Protein AF-A0A537YWN7-F1 (afdb_monomer)

Solvent-accessible surface area (backbone atoms only — not comparable to full-atom values): 16638 Å² total; per-residue (Å²): 131,86,75,76,61,54,38,36,33,29,42,32,30,20,65,67,27,47,50,49,46,33,58,42,28,76,71,55,29,44,32,38,37,30,14,55,44,88,60,69,17,54,78,52,17,62,42,79,61,91,90,37,82,38,67,68,49,93,75,89,38,38,80,66,43,56,71,59,53,52,49,32,43,74,54,73,36,42,89,40,52,42,74,43,81,40,87,42,72,46,78,53,98,93,41,80,37,66,53,47,46,69,72,34,48,76,64,42,73,95,44,55,72,74,35,38,53,22,49,52,48,44,55,50,51,38,67,73,52,83,80,53,76,75,28,59,79,34,46,29,64,65,50,40,40,71,60,28,29,64,67,38,31,65,74,51,48,46,58,59,37,26,73,73,42,84,65,56,57,80,89,36,32,33,35,62,58,36,53,49,52,41,53,57,58,45,16,49,75,64,88,93,61,85,27,39,34,40,39,47,44,74,82,42,61,45,54,56,46,51,36,45,48,53,56,21,41,78,56,60,40,43,78,39,54,66,38,42,72,77,47,72,37,62,47,98,90,67,48,49,48,25,37,29,31,72,86,86,46,72,50,80,16,70,36,75,47,73,49,88,85,74,91,69,96,63,95,71,78,86,81,74,79,80,79,80,82,79,87,75,90,76,84,83,90,82,88,134

Sequence (288 aa):
MDRVAPRVGIVGGGVLGVSLALRLAQQGARVTVIERGPSLGGLAGTFDFGGHEVDRFYHVITPSDERMIAMAEEVGLGEELRFTPVGAGFFSDGEMHDFNGIGDLLRFSPLSPPARLRLGWFVAQCQLRSSYEKLETIPLETWLRRICGNQVWERIWKPLLDTRFDGDPSGLPATYLWARTRRMSGARQSKGRGGEEMGHIVGGHQRLIDAMVARAGELGVEARTDAPVTGLALAEDGSVTGVELEGDATSTCSSATRSAGSEWSAQSSRCAVGSCPTTRSTSPSARR

Foldseek 3Di:
DPDDAAFEEEEAQAPVSLVVLLVSLVVVHAYEYEAQAPDGHGQQAWDDDPNDTDGNDDDWDFPPPVVVLVLCVVLPQNVQWDKDFDWDWDDDPNDIFTDQDLVSLCVVVLDDNLLSVLVVQVLVCLVPDDDCPVQQPAFQLNVCCVRRNDSCCVGPVQVVQCVVPVHDSRPDTNSVVSVVSNRQVSQQDDPDDGGGITIAGNVGSVVSSVSSNVSSVVSNYHYHYSWDFDAFDADPVRFTQFTATPPRDTGGGRYYHYDDDDDDPDPDDDPDPDDDDDDDDDDDDDDD

Radius of gyration: 24.46 Å; Cα contacts (8 Å, |Δi|>4): 444; chains: 1; bounding box: 66×45×78 Å

Structure (mmCIF, N/CA/C/O backbone):
data_AF-A0A537YWN7-F1
#
_entry.id   AF-A0A537YWN7-F1
#
loop_
_atom_site.group_PDB
_atom_site.id
_atom_site.type_symbol
_atom_site.label_atom_id
_atom_site.label_alt_id
_atom_site.label_comp_id
_atom_site.label_asym_id
_atom_site.label_entity_id
_atom_site.label_seq_id
_atom_site.pdbx_PDB_ins_code
_atom_site.Cartn_x
_atom_site.Cartn_y
_atom_site.Cartn_z
_atom_site.occupancy
_atom_site.B_iso_or_equiv
_atom_site.auth_seq_id
_atom_site.auth_comp_id
_atom_site.auth_asym_id
_atom_site.auth_atom_id
_atom_site.pdbx_PDB_model_num
ATOM 1 N N . MET A 1 1 ? -3.964 -4.866 42.041 1.00 41.12 1 MET A N 1
ATOM 2 C CA . MET A 1 1 ? -4.507 -3.671 41.366 1.00 41.12 1 MET A CA 1
ATOM 3 C C . MET A 1 1 ? -4.757 -4.066 39.928 1.00 41.12 1 MET A C 1
ATOM 5 O O . MET A 1 1 ? -3.796 -4.174 39.175 1.00 41.12 1 MET A O 1
ATOM 9 N N . ASP A 1 2 ? -6.008 -4.361 39.585 1.00 49.84 2 ASP A N 1
ATOM 10 C CA . ASP A 1 2 ? -6.391 -4.646 38.203 1.00 49.84 2 ASP A CA 1
ATOM 11 C C . ASP A 1 2 ? -6.159 -3.384 37.377 1.00 49.84 2 ASP A C 1
ATOM 13 O O . ASP A 1 2 ? -6.803 -2.354 37.587 1.00 49.84 2 ASP A O 1
ATOM 17 N N . ARG A 1 3 ? -5.167 -3.420 36.482 1.00 58.97 3 ARG A N 1
ATOM 18 C CA . ARG A 1 3 ? -4.978 -2.339 35.516 1.00 58.97 3 ARG A CA 1
ATOM 19 C C . ARG A 1 3 ? -6.197 -2.337 34.602 1.00 58.97 3 ARG A C 1
ATOM 21 O O . ARG A 1 3 ? -6.437 -3.310 33.892 1.00 58.97 3 ARG A O 1
ATOM 28 N N . VAL A 1 4 ? -6.955 -1.244 34.624 1.00 72.56 4 VAL A N 1
ATOM 29 C CA . VAL A 1 4 ? -8.044 -1.012 33.673 1.00 72.56 4 VAL A CA 1
ATOM 30 C C . VAL A 1 4 ? -7.464 -1.111 32.262 1.00 72.56 4 VAL A C 1
ATOM 32 O O . VAL A 1 4 ? -6.496 -0.421 31.942 1.00 72.56 4 VAL A O 1
ATOM 35 N N . ALA A 1 5 ? -8.032 -1.998 31.443 1.00 78.44 5 ALA A N 1
ATOM 36 C CA . ALA A 1 5 ? -7.631 -2.172 30.052 1.00 78.44 5 ALA A CA 1
ATOM 37 C C . ALA A 1 5 ? -7.648 -0.817 29.310 1.00 78.44 5 ALA A C 1
ATOM 39 O O . ALA A 1 5 ? -8.656 -0.104 29.408 1.00 78.44 5 ALA A O 1
ATOM 40 N N . PRO A 1 6 ? -6.578 -0.449 28.577 1.00 86.94 6 PRO A N 1
ATOM 41 C CA . PRO A 1 6 ? -6.530 0.807 27.831 1.00 86.94 6 PRO A CA 1
ATOM 42 C C . PRO A 1 6 ? -7.699 0.910 26.845 1.00 86.94 6 PRO A C 1
ATOM 44 O O . PRO A 1 6 ? -8.011 -0.070 26.170 1.00 86.94 6 PRO A O 1
ATOM 47 N N . ARG A 1 7 ? -8.335 2.084 26.747 1.00 92.81 7 ARG A N 1
ATOM 48 C CA . ARG A 1 7 ? -9.397 2.366 25.765 1.00 92.81 7 ARG A CA 1
ATOM 49 C C . ARG A 1 7 ? -8.822 3.169 24.605 1.00 92.81 7 ARG A C 1
ATOM 51 O O . ARG A 1 7 ? -8.369 4.288 24.827 1.00 92.81 7 ARG A O 1
ATOM 58 N N . VAL A 1 8 ? -8.864 2.630 23.391 1.00 95.62 8 VAL A N 1
ATOM 59 C CA . VAL A 1 8 ? -8.241 3.236 22.205 1.00 95.62 8 VAL A CA 1
ATOM 60 C C . VAL A 1 8 ? -9.283 3.480 21.117 1.00 95.62 8 VAL A C 1
ATOM 62 O O . VAL A 1 8 ? -10.001 2.563 20.724 1.00 95.62 8 VAL A O 1
ATOM 65 N N . GLY A 1 9 ? -9.345 4.712 20.615 1.00 95.50 9 GLY A N 1
ATOM 66 C CA . GLY A 1 9 ? -10.098 5.069 19.416 1.00 95.50 9 GLY A CA 1
ATOM 67 C C . GLY A 1 9 ? -9.187 5.063 18.188 1.00 95.50 9 GLY A C 1
ATOM 68 O O . GLY A 1 9 ? -8.102 5.646 18.204 1.00 95.50 9 GLY A O 1
ATOM 69 N N . ILE A 1 10 ? -9.607 4.417 17.106 1.00 96.94 10 ILE A N 1
ATOM 70 C CA . ILE A 1 10 ? -8.887 4.419 15.829 1.00 96.94 10 ILE A CA 1
ATOM 71 C C . ILE A 1 10 ? -9.740 5.152 14.805 1.00 96.94 10 ILE A C 1
ATOM 73 O O . ILE A 1 10 ? -10.859 4.740 14.522 1.00 96.94 10 ILE A O 1
ATOM 77 N N . VAL A 1 11 ? -9.202 6.231 14.244 1.00 96.62 11 VAL A N 1
ATOM 78 C CA . VAL A 1 11 ? -9.854 7.025 13.201 1.00 96.62 11 VAL A CA 1
ATOM 79 C C . VAL A 1 11 ? -9.367 6.547 11.837 1.00 96.62 11 VAL A C 1
ATOM 81 O O . VAL A 1 11 ? -8.199 6.741 11.481 1.00 96.62 11 VAL A O 1
ATOM 84 N N . GLY A 1 12 ? -10.280 5.946 11.081 1.00 96.56 12 GLY A N 1
ATOM 85 C CA . GLY A 1 12 ? -10.056 5.348 9.772 1.00 96.56 12 GLY A CA 1
ATOM 86 C C . GLY A 1 12 ? -10.083 3.820 9.814 1.00 96.56 12 GLY A C 1
ATOM 87 O O . GLY A 1 12 ? -9.276 3.170 10.478 1.00 96.56 12 GLY A O 1
ATOM 88 N N . GLY A 1 13 ? -11.002 3.251 9.044 1.00 96.12 13 GLY A N 1
ATOM 89 C CA . GLY A 1 13 ? -11.262 1.827 8.888 1.00 96.12 13 GLY A CA 1
ATOM 90 C C . GLY A 1 13 ? -10.481 1.156 7.764 1.00 96.12 13 GLY A C 1
ATOM 91 O O . GLY A 1 13 ? -10.891 0.103 7.291 1.00 96.12 13 GLY A O 1
ATOM 92 N N . GLY A 1 14 ? -9.387 1.754 7.284 1.00 95.62 14 GLY A N 1
ATOM 93 C CA . GLY A 1 14 ? -8.524 1.137 6.270 1.00 95.62 14 GLY A CA 1
ATOM 94 C C . GLY A 1 14 ? -7.708 -0.045 6.809 1.00 95.62 14 GLY A C 1
ATOM 95 O O . GLY A 1 14 ? -7.675 -0.291 8.013 1.00 95.62 14 GLY A O 1
ATOM 96 N N . VAL A 1 15 ? -6.960 -0.729 5.933 1.00 94.44 15 VAL A N 1
ATOM 97 C CA . VAL A 1 15 ? -6.113 -1.894 6.292 1.00 94.44 15 VAL A CA 1
ATOM 98 C C . VAL A 1 15 ? -5.212 -1.622 7.501 1.00 94.44 15 VAL A C 1
ATOM 100 O O . VAL A 1 15 ? -5.093 -2.473 8.381 1.00 94.44 15 VAL A O 1
ATOM 103 N N . LEU A 1 16 ? -4.605 -0.431 7.588 1.00 95.19 16 LEU A N 1
ATOM 104 C CA . LEU A 1 16 ? -3.786 -0.035 8.742 1.00 95.19 16 LEU A CA 1
ATOM 105 C C . LEU A 1 16 ? -4.613 0.071 10.030 1.00 95.19 16 LEU A C 1
ATOM 107 O O . LEU A 1 16 ? -4.174 -0.421 11.066 1.00 95.19 16 LEU A O 1
ATOM 111 N N . GLY A 1 17 ? -5.786 0.706 9.969 1.00 96.75 17 GLY A N 1
ATOM 112 C CA . GLY A 1 17 ? -6.666 0.888 11.123 1.00 96.75 17 GLY A CA 1
ATOM 113 C C . GLY A 1 17 ? -7.183 -0.444 11.658 1.00 96.75 17 GLY A C 1
ATOM 114 O O . GLY A 1 17 ? -7.057 -0.713 12.850 1.00 96.75 17 GLY A O 1
ATOM 115 N N . VAL A 1 18 ? -7.653 -1.323 10.769 1.00 97.12 18 VAL A N 1
ATOM 116 C CA . VAL A 1 18 ? -8.110 -2.675 11.129 1.00 97.12 18 VAL A CA 1
ATOM 117 C C . VAL A 1 18 ? -6.954 -3.526 11.666 1.00 97.12 18 VAL A C 1
ATOM 119 O O . VAL A 1 18 ? -7.097 -4.170 12.703 1.00 97.12 18 VAL A O 1
ATOM 122 N N . SER A 1 19 ? -5.777 -3.481 11.027 1.00 96.81 19 SER A N 1
ATOM 123 C CA . SER A 1 19 ? -4.581 -4.185 11.522 1.00 96.81 19 SER A CA 1
ATOM 124 C C . SER A 1 19 ? -4.200 -3.719 12.926 1.00 96.81 19 SER A C 1
ATOM 126 O O . SER A 1 19 ? -3.921 -4.538 13.798 1.00 96.81 19 SER A O 1
ATOM 128 N N . LEU A 1 20 ? -4.185 -2.404 13.159 1.00 97.19 20 LEU A N 1
ATOM 129 C CA . LEU A 1 20 ? -3.862 -1.832 14.462 1.00 97.19 20 LEU A CA 1
ATOM 130 C C . LEU A 1 20 ? -4.895 -2.244 15.515 1.00 97.19 20 LEU A C 1
ATOM 132 O O . LEU A 1 20 ? -4.506 -2.609 16.623 1.00 97.19 20 LEU A O 1
ATOM 136 N N . ALA A 1 21 ? -6.182 -2.237 15.162 1.00 97.69 21 ALA A N 1
ATOM 137 C CA . ALA A 1 21 ? -7.253 -2.666 16.051 1.00 97.69 21 ALA A CA 1
ATOM 138 C C . ALA A 1 21 ? -7.066 -4.115 16.498 1.00 97.69 21 ALA A C 1
ATOM 140 O O . ALA A 1 21 ? -7.077 -4.392 17.696 1.00 97.69 21 ALA A O 1
ATOM 141 N N . LEU A 1 22 ? -6.796 -5.010 15.543 1.00 97.81 22 LEU A N 1
ATOM 142 C CA . LEU A 1 22 ? -6.509 -6.415 15.810 1.00 97.81 22 LEU A CA 1
ATOM 143 C C . LEU A 1 22 ? -5.297 -6.573 16.741 1.00 97.81 22 LEU A C 1
AT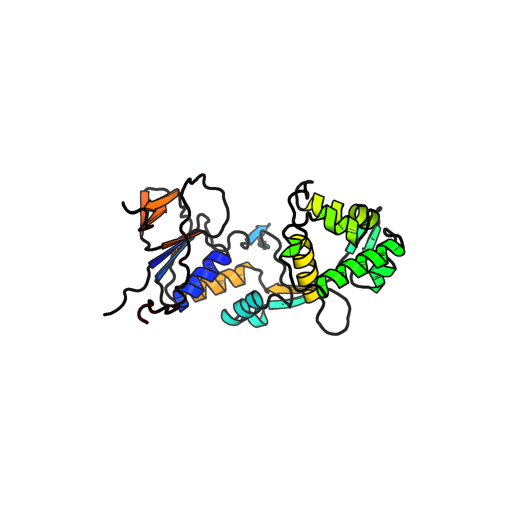OM 145 O O . LEU A 1 22 ? -5.395 -7.241 17.770 1.00 97.81 22 LEU A O 1
ATOM 149 N N . ARG A 1 23 ? -4.169 -5.915 16.437 1.00 97.31 23 ARG A N 1
ATOM 150 C CA . ARG A 1 23 ? -2.948 -6.014 17.260 1.00 97.31 23 ARG A CA 1
ATOM 151 C C . ARG A 1 23 ? -3.131 -5.458 18.674 1.00 97.31 23 ARG A C 1
ATOM 153 O O . ARG A 1 23 ? -2.605 -6.041 19.617 1.00 97.31 23 ARG A O 1
ATOM 160 N N . LEU A 1 24 ? -3.863 -4.357 18.842 1.00 97.00 24 LEU A N 1
ATOM 161 C CA . LEU A 1 24 ? -4.143 -3.774 20.159 1.00 97.00 24 LEU A CA 1
ATOM 162 C C . LEU A 1 24 ? -5.114 -4.636 20.974 1.00 97.00 24 LEU A C 1
ATOM 164 O O . LEU A 1 24 ? -4.899 -4.834 22.170 1.00 97.00 24 LEU A O 1
ATOM 168 N N . ALA A 1 25 ? -6.143 -5.192 20.335 1.00 96.88 25 ALA A N 1
ATOM 169 C CA . ALA A 1 25 ? -7.087 -6.092 20.990 1.00 96.88 25 ALA A CA 1
ATOM 170 C C . ALA A 1 25 ? -6.411 -7.392 21.451 1.00 96.88 25 ALA A C 1
ATOM 172 O O . ALA A 1 25 ? -6.637 -7.840 22.572 1.00 96.88 25 ALA A O 1
ATOM 173 N N . GLN A 1 26 ? -5.483 -7.941 20.656 1.00 95.81 26 GLN A N 1
ATOM 174 C CA . GLN A 1 26 ? -4.634 -9.075 21.058 1.00 95.81 26 GLN A CA 1
ATOM 175 C C . GLN A 1 26 ? -3.785 -8.781 22.306 1.00 95.81 26 GLN A C 1
ATOM 177 O O . GLN A 1 26 ? -3.440 -9.698 23.048 1.00 95.81 26 GLN A O 1
ATOM 182 N N . GLN A 1 27 ? -3.466 -7.510 22.563 1.00 95.88 27 GLN A N 1
ATOM 183 C CA . GLN A 1 27 ? -2.758 -7.057 23.765 1.00 95.88 27 GLN A CA 1
ATOM 184 C C . GLN A 1 27 ? -3.706 -6.699 24.927 1.00 95.88 27 GLN A C 1
ATOM 186 O O . GLN A 1 27 ? -3.255 -6.203 25.960 1.00 95.88 27 GLN A O 1
ATOM 191 N N . GLY A 1 28 ? -5.011 -6.946 24.782 1.00 95.12 28 GLY A N 1
ATOM 192 C CA . GLY A 1 28 ? -6.024 -6.721 25.814 1.00 95.12 28 GLY A CA 1
ATOM 193 C C . GLY A 1 28 ? -6.554 -5.287 25.897 1.00 95.12 28 GLY A C 1
ATOM 194 O O . GLY A 1 28 ? -7.194 -4.941 26.891 1.00 95.12 28 GLY A O 1
ATOM 195 N N . ALA A 1 29 ? -6.295 -4.436 24.899 1.00 95.75 29 ALA A N 1
ATOM 196 C CA . ALA A 1 29 ? -6.906 -3.110 24.830 1.00 95.75 29 ALA A CA 1
ATOM 197 C C . ALA A 1 29 ? -8.375 -3.196 24.384 1.00 95.75 29 ALA A C 1
ATOM 199 O O . ALA A 1 29 ? -8.739 -4.038 23.566 1.00 95.75 29 ALA A O 1
ATOM 200 N N . ARG A 1 30 ? -9.215 -2.277 24.872 1.00 96.25 30 ARG A N 1
ATOM 201 C CA . ARG A 1 30 ? -10.573 -2.071 24.348 1.00 96.25 30 ARG A CA 1
ATOM 202 C C . ARG A 1 30 ? -10.493 -1.086 23.195 1.00 96.25 30 ARG A C 1
ATOM 204 O O . ARG A 1 30 ? -10.072 0.053 23.407 1.00 96.25 30 ARG A O 1
ATOM 211 N N . VAL A 1 31 ? -10.880 -1.510 21.999 1.00 97.62 31 VAL A N 1
ATOM 212 C CA . VAL A 1 31 ? -10.670 -0.723 20.783 1.00 97.62 31 VAL A CA 1
ATOM 213 C C . VAL A 1 31 ? -11.993 -0.433 20.092 1.00 97.62 31 VAL A C 1
ATOM 215 O O . VAL A 1 31 ? -12.806 -1.335 19.907 1.00 97.62 31 VAL A O 1
ATOM 218 N N . THR A 1 32 ? -12.165 0.814 19.662 1.00 97.31 32 THR A N 1
ATOM 219 C CA . THR A 1 32 ? -13.235 1.215 18.745 1.00 97.31 32 THR A CA 1
ATOM 220 C C . THR A 1 32 ? -12.612 1.763 17.464 1.00 97.31 32 THR A C 1
ATOM 222 O O . THR A 1 32 ? -11.859 2.736 17.510 1.00 97.31 32 THR A O 1
ATOM 225 N N . VAL A 1 33 ? -12.925 1.156 16.321 1.00 97.75 33 VAL A N 1
ATOM 226 C CA . VAL A 1 33 ? -12.585 1.668 14.987 1.00 97.75 33 VAL A CA 1
ATOM 227 C C . VAL A 1 33 ? -13.729 2.542 14.495 1.00 97.75 33 VAL A C 1
ATOM 229 O O . VAL A 1 33 ? -14.887 2.142 14.562 1.00 97.75 33 VAL A O 1
ATOM 232 N N . ILE A 1 34 ? -13.407 3.736 14.016 1.00 97.06 34 ILE A N 1
ATOM 233 C CA . ILE A 1 34 ? -14.367 4.751 13.589 1.00 97.06 34 ILE A CA 1
ATOM 234 C C . ILE A 1 34 ? -14.058 5.093 12.138 1.00 97.06 34 ILE A C 1
ATOM 236 O O . ILE A 1 34 ? -12.958 5.551 11.821 1.00 97.06 34 ILE A O 1
ATOM 240 N N . GLU A 1 35 ? -15.019 4.848 11.261 1.00 96.69 35 GLU A N 1
ATOM 241 C CA . GLU A 1 35 ? -14.911 5.037 9.822 1.00 96.69 35 GLU A CA 1
ATOM 242 C C . GLU A 1 35 ? -16.044 5.936 9.333 1.00 96.69 35 GLU A C 1
ATOM 244 O O . GLU A 1 35 ? -17.200 5.779 9.722 1.00 96.69 35 GLU A O 1
ATOM 249 N N . ARG A 1 36 ? -15.700 6.892 8.465 1.00 95.75 36 ARG A N 1
ATOM 250 C CA . ARG A 1 36 ? -16.679 7.816 7.882 1.00 95.75 36 ARG A CA 1
ATOM 251 C C . ARG A 1 36 ? -17.557 7.138 6.833 1.00 95.75 36 AR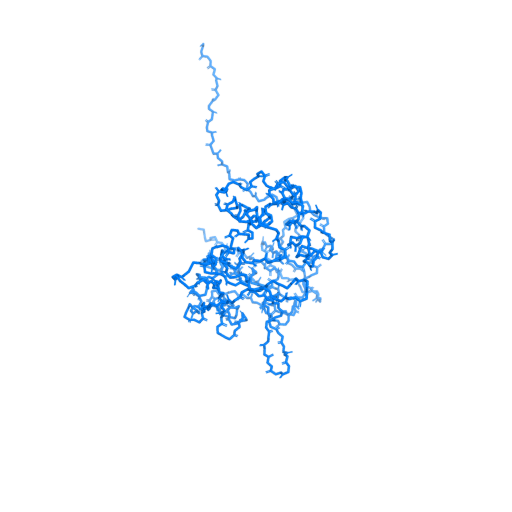G A C 1
ATOM 253 O O . ARG A 1 36 ? -18.679 7.567 6.619 1.00 95.75 36 ARG A O 1
ATOM 260 N N . GLY A 1 37 ? -17.008 6.158 6.120 1.00 92.94 37 GLY A N 1
ATOM 261 C CA . GLY A 1 37 ? -17.706 5.421 5.083 1.00 92.94 37 GLY A CA 1
ATOM 262 C C . GLY A 1 37 ? -18.633 4.346 5.652 1.00 92.94 37 GLY A C 1
ATOM 263 O O . GLY A 1 37 ? -18.539 4.007 6.834 1.00 92.94 37 GLY A O 1
ATOM 264 N N . PRO A 1 38 ? -19.478 3.763 4.789 1.00 93.38 38 PRO A N 1
ATOM 265 C CA . PRO A 1 38 ? -20.435 2.728 5.178 1.00 93.38 38 PRO A CA 1
ATOM 266 C C . PRO A 1 38 ? -19.781 1.360 5.428 1.00 93.38 38 PRO A C 1
ATOM 268 O O . PRO A 1 38 ? -20.430 0.432 5.899 1.00 93.38 38 PRO A O 1
ATOM 271 N N . SER A 1 39 ? -18.499 1.199 5.087 1.00 93.62 39 SER A N 1
ATOM 272 C CA . SER A 1 39 ? -17.766 -0.057 5.225 1.00 93.62 39 SER A CA 1
ATOM 273 C C . SER A 1 39 ? -16.302 0.169 5.596 1.00 93.62 39 SER A C 1
ATOM 275 O O . SER A 1 39 ? -15.714 1.222 5.329 1.00 93.62 39 SER A O 1
ATOM 277 N N . LEU A 1 40 ? -15.702 -0.848 6.218 1.00 95.56 40 LEU A N 1
ATOM 278 C CA . LEU A 1 40 ? -14.267 -0.900 6.489 1.00 95.56 40 LEU A CA 1
ATOM 279 C C . LEU A 1 40 ? -13.506 -1.377 5.241 1.00 95.56 40 LEU A C 1
ATOM 281 O O . LEU A 1 40 ? -14.020 -2.136 4.426 1.00 95.56 40 LEU A O 1
ATOM 285 N N . GLY A 1 41 ? -12.260 -0.930 5.106 1.00 92.06 41 GLY A N 1
ATOM 286 C CA . GLY A 1 41 ? -11.362 -1.234 3.988 1.00 92.06 41 GLY A CA 1
ATOM 287 C C . GLY A 1 41 ? -10.655 0.002 3.441 1.00 92.06 41 GLY A C 1
ATOM 288 O O . GLY A 1 41 ? -9.487 -0.059 3.046 1.00 92.06 41 GLY A O 1
ATOM 289 N N . GLY A 1 42 ? -11.300 1.169 3.526 1.00 91.88 42 GLY A N 1
ATOM 290 C CA . GLY A 1 42 ? -10.727 2.446 3.103 1.00 91.88 42 GLY A CA 1
ATOM 291 C C . GLY A 1 42 ? -10.288 2.414 1.635 1.00 91.88 42 GLY A C 1
ATOM 292 O O . GLY A 1 42 ? -11.055 2.037 0.754 1.00 91.88 42 GLY A O 1
ATOM 293 N N . LEU A 1 43 ? -9.032 2.782 1.362 1.00 92.38 43 LEU A N 1
ATOM 294 C CA . LEU A 1 43 ? -8.462 2.717 0.008 1.00 92.38 43 LEU A CA 1
ATOM 295 C C . LEU A 1 43 ? -8.271 1.285 -0.515 1.00 92.38 43 LEU A C 1
ATOM 297 O O . LEU A 1 43 ? -7.964 1.126 -1.685 1.00 92.38 43 LEU A O 1
ATOM 301 N N . ALA A 1 44 ? -8.420 0.261 0.322 1.00 92.56 44 ALA A N 1
ATOM 302 C CA . ALA A 1 44 ? -8.389 -1.131 -0.119 1.00 92.56 44 ALA A CA 1
ATOM 303 C C . ALA A 1 44 ? -9.773 -1.781 -0.182 1.00 92.56 44 ALA A C 1
ATOM 305 O O . ALA A 1 44 ? -9.875 -2.997 -0.306 1.00 92.56 44 ALA A O 1
ATOM 306 N N . GLY A 1 45 ? -10.829 -0.971 -0.066 1.00 91.50 45 GLY A N 1
ATOM 307 C CA . GLY A 1 45 ? -12.189 -1.449 -0.244 1.00 91.50 45 GLY A CA 1
ATOM 308 C C . GLY A 1 45 ? -12.550 -1.674 -1.710 1.00 91.50 45 GLY A C 1
ATOM 309 O O . GLY A 1 45 ? -11.805 -1.316 -2.628 1.00 91.50 45 GLY A O 1
ATOM 310 N N . THR A 1 46 ? -13.742 -2.212 -1.922 1.00 93.00 46 THR A N 1
ATOM 311 C CA . THR A 1 46 ? -14.316 -2.470 -3.245 1.00 93.00 46 THR A CA 1
ATOM 312 C C . THR A 1 46 ? -15.333 -1.399 -3.653 1.00 93.00 46 THR A C 1
ATOM 314 O O . THR A 1 46 ? -15.672 -0.477 -2.895 1.00 93.00 46 THR A O 1
ATOM 317 N N . PHE A 1 47 ? -15.783 -1.477 -4.901 1.00 91.81 47 PHE A N 1
ATOM 318 C CA . PHE A 1 47 ? -16.980 -0.810 -5.401 1.00 91.81 47 PHE A CA 1
ATOM 319 C C . PHE A 1 47 ? -17.712 -1.731 -6.386 1.00 91.81 47 PHE A C 1
ATOM 321 O O . PHE A 1 47 ? -17.095 -2.616 -6.981 1.00 91.81 47 PHE A O 1
ATOM 328 N N . ASP A 1 48 ? -19.019 -1.519 -6.555 1.00 92.06 48 ASP A N 1
ATOM 329 C CA . ASP A 1 48 ? -19.805 -2.241 -7.556 1.00 92.06 48 ASP A CA 1
ATOM 330 C C . ASP A 1 48 ? -19.545 -1.677 -8.957 1.00 92.06 48 ASP A C 1
ATOM 332 O O . ASP A 1 48 ? -19.713 -0.480 -9.210 1.00 92.06 48 ASP A O 1
ATOM 336 N N . PHE A 1 49 ? -19.157 -2.556 -9.873 1.00 93.62 49 PHE A N 1
ATOM 337 C CA . PHE A 1 49 ? -19.030 -2.274 -11.292 1.00 93.62 49 PHE A CA 1
ATOM 338 C C . PHE A 1 49 ? -19.930 -3.224 -12.084 1.00 93.62 49 PHE A C 1
ATOM 340 O O . PHE A 1 49 ? -19.499 -4.264 -12.581 1.00 93.62 49 PHE A O 1
ATOM 347 N N . GLY A 1 50 ? -21.211 -2.864 -12.186 1.00 93.88 50 GLY A N 1
ATOM 348 C CA . GLY A 1 50 ? -22.182 -3.619 -12.976 1.00 93.88 50 GLY A CA 1
ATOM 349 C C . GLY A 1 50 ? -22.544 -4.968 -12.354 1.00 93.88 50 GLY A C 1
ATOM 350 O O . GLY A 1 50 ? -22.650 -5.954 -13.080 1.00 93.88 50 GLY A O 1
ATOM 351 N N . GLY A 1 51 ? -22.717 -5.020 -11.029 1.00 93.19 51 GLY A N 1
ATOM 352 C CA . GLY A 1 51 ? -23.006 -6.256 -10.292 1.00 93.19 51 GLY A CA 1
ATOM 353 C C . GLY A 1 51 ? -21.766 -7.081 -9.932 1.00 93.19 51 GLY A C 1
ATOM 354 O O . GLY A 1 51 ? -21.899 -8.207 -9.451 1.00 93.19 51 GLY A O 1
ATOM 355 N N . HIS A 1 52 ? -20.570 -6.549 -10.186 1.00 90.94 52 HIS A N 1
ATOM 356 C CA . HIS A 1 52 ? -19.300 -7.165 -9.822 1.00 90.94 52 HIS A CA 1
ATOM 357 C C . HIS A 1 52 ? -18.570 -6.302 -8.801 1.00 90.94 52 HIS A C 1
ATOM 359 O O . HIS A 1 52 ? -18.348 -5.116 -9.036 1.00 90.94 52 HIS A O 1
ATOM 365 N N . GLU A 1 53 ? -18.128 -6.907 -7.704 1.00 90.81 53 GLU A N 1
ATOM 366 C CA . GLU A 1 53 ? -17.236 -6.233 -6.768 1.00 90.81 53 GLU A CA 1
ATOM 367 C C . GLU A 1 53 ? -15.824 -6.151 -7.348 1.00 90.81 53 GLU A C 1
ATOM 369 O O . GLU A 1 53 ? -15.207 -7.165 -7.684 1.00 90.81 53 GLU A O 1
ATOM 374 N N . VAL A 1 54 ? -15.313 -4.928 -7.467 1.00 92.44 54 VAL A N 1
ATOM 375 C CA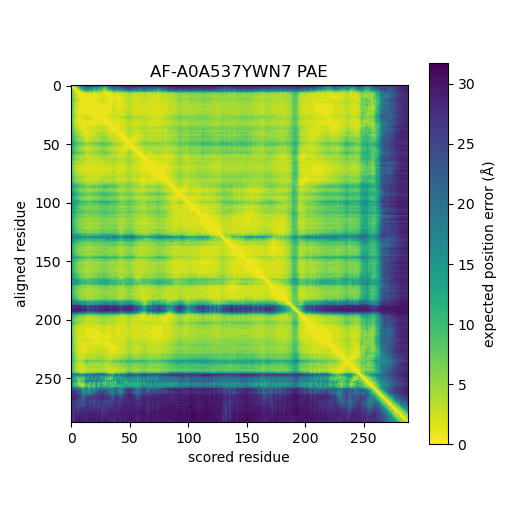 . VAL A 1 54 ? -13.976 -4.643 -7.989 1.00 92.44 54 VAL A CA 1
ATOM 376 C C . VAL A 1 54 ? -13.192 -3.853 -6.951 1.00 92.44 54 VAL A C 1
ATOM 378 O O . VAL A 1 54 ? -13.723 -2.930 -6.330 1.00 92.44 54 VAL A O 1
ATOM 381 N N . ASP A 1 55 ? -11.919 -4.204 -6.761 1.00 92.06 55 ASP A N 1
ATOM 382 C CA . ASP A 1 55 ? -11.010 -3.448 -5.899 1.00 92.06 55 ASP A CA 1
ATOM 383 C C . ASP A 1 55 ? -10.935 -1.986 -6.376 1.00 92.06 55 ASP A C 1
ATOM 385 O O . ASP A 1 55 ? -10.713 -1.704 -7.557 1.00 92.06 55 ASP A O 1
ATOM 389 N N . ARG A 1 56 ? -11.103 -1.032 -5.455 1.00 90.31 56 ARG A N 1
ATOM 390 C CA . ARG A 1 56 ? -11.124 0.401 -5.789 1.00 90.31 56 ARG A CA 1
ATOM 391 C C . ARG A 1 56 ? -9.803 0.888 -6.374 1.00 90.31 56 ARG A C 1
ATOM 393 O O . ARG A 1 56 ? -9.793 1.756 -7.245 1.00 90.31 56 ARG A O 1
ATOM 400 N N . PHE A 1 57 ? -8.695 0.353 -5.876 1.00 90.44 57 PHE A N 1
ATOM 401 C CA . PHE A 1 57 ? -7.353 0.659 -6.345 1.00 90.44 57 PHE A CA 1
ATOM 402 C C . PHE A 1 57 ? -6.556 -0.631 -6.513 1.00 90.44 57 PHE A C 1
ATOM 404 O O . PHE A 1 57 ? -6.880 -1.668 -5.944 1.00 90.44 57 PHE A O 1
ATOM 411 N N . TYR A 1 58 ? -5.490 -0.575 -7.309 1.00 88.06 58 TYR A N 1
ATOM 412 C CA . TYR A 1 58 ? -4.621 -1.732 -7.468 1.00 88.06 58 TYR A CA 1
ATOM 413 C C . TYR A 1 58 ? -3.808 -1.963 -6.183 1.00 88.06 58 TYR A C 1
ATOM 415 O O . TYR A 1 58 ? -3.223 -1.037 -5.612 1.00 88.06 58 TYR A O 1
ATOM 423 N N . HIS A 1 59 ? -3.697 -3.221 -5.771 1.00 89.44 59 HIS A N 1
ATOM 424 C CA . HIS A 1 59 ? -2.878 -3.639 -4.638 1.00 89.44 59 HIS A CA 1
ATOM 425 C C . HIS A 1 59 ? -1.907 -4.716 -5.106 1.00 89.44 59 HIS A C 1
ATOM 427 O O . HIS A 1 59 ? -2.299 -5.721 -5.689 1.00 89.44 59 HIS A O 1
ATOM 433 N N . VAL A 1 60 ? -0.613 -4.470 -4.903 1.00 90.00 60 VAL A N 1
ATOM 434 C CA . VAL A 1 60 ? 0.444 -5.382 -5.348 1.00 90.00 60 VAL A CA 1
ATOM 435 C C . VAL A 1 60 ? 0.926 -6.177 -4.156 1.00 90.00 60 VAL A C 1
ATOM 437 O O . VAL A 1 60 ? 1.529 -5.592 -3.255 1.00 90.00 60 VAL A O 1
ATOM 440 N N . ILE A 1 61 ? 0.746 -7.490 -4.205 1.00 91.88 61 ILE A N 1
ATOM 441 C CA . ILE A 1 61 ? 1.327 -8.427 -3.249 1.00 91.88 61 ILE A CA 1
ATOM 442 C C . ILE A 1 61 ? 2.490 -9.127 -3.943 1.00 91.88 61 ILE A C 1
ATOM 444 O O . ILE A 1 61 ? 2.324 -9.674 -5.030 1.00 91.88 61 ILE A O 1
ATOM 448 N N . THR A 1 62 ? 3.669 -9.107 -3.339 1.00 91.38 62 THR A N 1
ATOM 449 C CA . THR A 1 62 ? 4.834 -9.856 -3.821 1.00 91.38 62 THR A CA 1
ATOM 450 C C . THR A 1 62 ? 5.173 -10.982 -2.845 1.00 91.38 62 THR A C 1
ATOM 452 O O . THR A 1 62 ? 4.869 -10.867 -1.658 1.00 91.38 62 THR A O 1
ATOM 455 N N . PRO A 1 63 ? 5.858 -12.050 -3.291 1.00 88.75 63 PRO A N 1
ATOM 456 C CA . PRO A 1 63 ? 6.341 -13.112 -2.400 1.00 88.75 63 PRO A CA 1
ATOM 457 C C . PRO A 1 63 ? 7.194 -12.617 -1.220 1.00 88.75 63 PRO A C 1
ATOM 459 O O . PRO A 1 63 ? 7.321 -13.295 -0.209 1.00 88.75 63 PRO A O 1
ATOM 462 N N . SER A 1 64 ? 7.779 -11.421 -1.334 1.00 87.06 64 SER A N 1
ATOM 463 C CA . SER A 1 64 ? 8.558 -10.775 -0.274 1.00 87.06 64 SER A CA 1
ATOM 464 C C . SER A 1 64 ? 7.720 -10.015 0.764 1.00 87.06 64 SER A C 1
ATOM 466 O O . SER A 1 64 ? 8.288 -9.461 1.704 1.00 87.06 64 SER A O 1
ATOM 468 N N . ASP A 1 65 ? 6.400 -9.903 0.597 1.00 90.50 65 ASP A N 1
ATOM 469 C CA . ASP A 1 65 ? 5.525 -9.184 1.531 1.00 90.50 65 ASP A CA 1
ATOM 470 C C . ASP A 1 65 ? 5.120 -10.073 2.718 1.00 90.50 65 ASP A C 1
ATOM 472 O O . ASP A 1 65 ? 3.941 -10.311 2.985 1.00 90.50 65 ASP A O 1
ATOM 476 N N . GLU A 1 66 ? 6.117 -10.537 3.472 1.00 91.56 66 GLU A N 1
ATOM 477 C CA . GLU A 1 66 ? 5.970 -11.509 4.566 1.00 91.56 66 GLU A CA 1
ATOM 478 C C . GLU A 1 66 ? 4.887 -11.123 5.584 1.00 91.56 66 GLU A C 1
ATOM 480 O O . GLU A 1 66 ? 4.155 -11.973 6.075 1.00 91.56 66 GLU A O 1
ATOM 485 N N . ARG A 1 67 ? 4.737 -9.826 5.885 1.00 93.25 67 ARG A N 1
ATOM 486 C CA . ARG A 1 67 ? 3.730 -9.339 6.844 1.00 93.25 67 ARG A CA 1
ATOM 487 C C . ARG A 1 67 ? 2.300 -9.496 6.341 1.00 93.25 67 ARG A C 1
ATOM 489 O O . ARG A 1 67 ? 1.399 -9.709 7.145 1.00 93.25 67 ARG A O 1
ATOM 496 N N . MET A 1 68 ? 2.093 -9.330 5.039 1.00 91.62 68 MET A N 1
ATOM 497 C CA . MET A 1 68 ? 0.781 -9.484 4.421 1.00 91.62 68 MET A CA 1
ATOM 498 C C . MET A 1 68 ? 0.437 -10.971 4.298 1.00 91.62 68 MET A C 1
ATOM 500 O O . MET A 1 68 ? -0.667 -11.360 4.666 1.00 91.62 68 MET A O 1
ATOM 504 N N . ILE A 1 69 ? 1.410 -11.795 3.896 1.00 95.19 69 ILE A N 1
ATOM 505 C CA . ILE A 1 69 ? 1.273 -13.257 3.841 1.00 95.19 69 ILE A CA 1
ATOM 506 C C . ILE A 1 69 ? 0.933 -13.812 5.232 1.00 95.19 69 ILE A C 1
ATOM 508 O O . ILE A 1 69 ? -0.077 -14.491 5.388 1.00 95.19 69 ILE A O 1
ATOM 512 N N . ALA A 1 70 ? 1.694 -13.430 6.262 1.00 96.50 70 ALA A N 1
ATOM 513 C CA . ALA A 1 70 ? 1.439 -13.848 7.640 1.00 96.50 70 ALA A CA 1
ATOM 514 C C . ALA A 1 70 ? 0.073 -13.372 8.164 1.00 96.50 70 ALA A C 1
ATOM 516 O O . ALA A 1 70 ? -0.578 -14.086 8.920 1.00 96.50 70 ALA A O 1
ATOM 517 N N . MET A 1 71 ? -0.386 -12.180 7.761 1.00 96.56 71 MET A N 1
ATOM 518 C CA . MET A 1 71 ? -1.733 -11.713 8.104 1.00 96.56 71 MET A CA 1
ATOM 519 C C . MET A 1 71 ? -2.810 -12.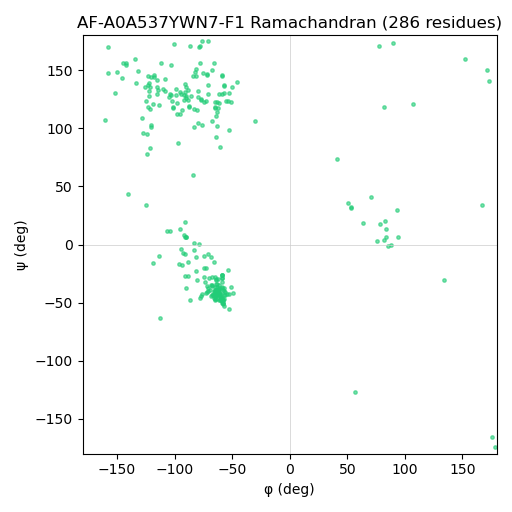585 7.450 1.00 96.56 71 MET A C 1
ATOM 521 O O . MET A 1 71 ? -3.774 -12.944 8.116 1.00 96.56 71 MET A O 1
ATOM 525 N N . ALA A 1 72 ? -2.649 -12.944 6.172 1.00 96.94 72 ALA A N 1
ATOM 526 C CA . ALA A 1 72 ? -3.582 -13.832 5.484 1.00 96.94 72 ALA A CA 1
ATOM 527 C C . ALA A 1 72 ? -3.638 -15.212 6.157 1.00 96.94 72 ALA A C 1
ATOM 529 O O . ALA A 1 72 ? -4.726 -15.732 6.381 1.00 96.94 72 ALA A O 1
ATOM 530 N N . GLU A 1 73 ? -2.492 -15.778 6.541 1.00 97.25 73 GLU A N 1
ATOM 531 C CA . GLU A 1 73 ? -2.426 -17.023 7.318 1.00 97.25 73 GLU A CA 1
ATOM 532 C C . GLU A 1 73 ? -3.144 -16.898 8.669 1.00 97.25 73 GLU A C 1
ATOM 534 O O . GLU A 1 73 ? -3.965 -17.747 9.014 1.00 97.25 73 GLU A O 1
ATOM 539 N N . GLU A 1 74 ? -2.888 -15.815 9.408 1.00 97.19 74 GLU A N 1
ATOM 540 C CA . GLU A 1 74 ? -3.469 -15.561 10.731 1.00 97.19 74 GLU A CA 1
ATOM 541 C C . GLU A 1 74 ? -5.001 -15.510 10.716 1.00 97.19 74 GLU A C 1
ATOM 543 O O . GLU A 1 74 ? -5.638 -15.981 11.660 1.00 97.19 74 GLU A O 1
ATOM 548 N N . VAL A 1 75 ? -5.597 -14.963 9.653 1.00 97.31 75 VAL A N 1
ATOM 549 C CA . VAL A 1 75 ? -7.059 -14.867 9.503 1.00 97.31 75 VAL A CA 1
ATOM 550 C C . VAL A 1 75 ? -7.661 -16.017 8.688 1.00 97.31 75 VAL A C 1
ATOM 552 O O . VAL A 1 75 ? -8.820 -15.949 8.286 1.00 97.31 75 VAL A O 1
ATOM 555 N N . GLY A 1 76 ? -6.895 -17.088 8.448 1.00 97.00 76 GLY A N 1
ATOM 556 C CA . GLY A 1 76 ? -7.385 -18.313 7.808 1.00 97.00 76 GLY A CA 1
ATOM 557 C C . GLY A 1 76 ? -7.524 -18.243 6.283 1.00 97.00 76 GLY A C 1
ATOM 558 O O . GLY A 1 76 ? -8.197 -19.080 5.691 1.00 97.00 76 GLY A O 1
ATOM 559 N N . LEU A 1 77 ? -6.888 -17.268 5.633 1.00 97.25 77 LEU A N 1
ATOM 560 C CA . LEU A 1 77 ? -6.887 -17.072 4.178 1.00 97.25 77 LEU A CA 1
ATOM 561 C C . LEU A 1 77 ? -5.555 -17.445 3.510 1.00 97.25 77 LEU A C 1
ATOM 563 O O . LEU A 1 77 ? -5.360 -17.140 2.335 1.00 97.25 77 LEU A O 1
ATOM 567 N N . GLY A 1 78 ? -4.641 -18.113 4.219 1.00 95.44 78 GLY A N 1
ATOM 568 C CA . GLY A 1 78 ? -3.330 -18.496 3.678 1.00 95.44 78 GLY A CA 1
ATOM 569 C C . GLY A 1 78 ? -3.414 -19.294 2.368 1.00 95.44 78 GLY A C 1
ATOM 570 O O . GLY A 1 78 ? -2.703 -18.984 1.419 1.00 95.44 78 GLY A O 1
ATOM 571 N N . GLU A 1 79 ? -4.336 -20.259 2.268 1.00 95.38 79 GLU A N 1
ATOM 572 C CA . GLU A 1 79 ? -4.541 -21.059 1.043 1.00 95.38 79 GLU A CA 1
ATOM 573 C C . GLU A 1 79 ? -5.222 -20.278 -0.098 1.00 95.38 79 GLU A C 1
ATOM 575 O O . GLU A 1 79 ? -5.128 -20.650 -1.271 1.00 95.38 79 GLU A O 1
ATOM 580 N N . GLU A 1 80 ? -5.904 -19.182 0.235 1.00 96.31 80 GLU A N 1
ATOM 581 C CA . GLU A 1 80 ? -6.593 -18.314 -0.725 1.00 96.31 80 GLU A CA 1
ATOM 582 C C . GLU A 1 80 ? -5.675 -17.222 -1.280 1.00 96.31 80 GLU A C 1
ATOM 584 O O . GLU A 1 80 ? -5.994 -16.611 -2.303 1.00 96.31 80 GLU A O 1
ATOM 589 N N . LEU A 1 81 ? -4.526 -16.986 -0.640 1.00 96.00 81 LEU A N 1
ATOM 590 C CA . LEU A 1 81 ? -3.471 -16.136 -1.168 1.00 96.00 81 LEU A CA 1
ATOM 591 C C . LEU A 1 81 ? -2.649 -16.919 -2.198 1.00 96.00 81 LEU A C 1
ATOM 593 O O . LEU A 1 81 ? -1.816 -17.761 -1.865 1.00 96.00 81 LEU A O 1
ATOM 597 N N . ARG A 1 82 ? -2.872 -16.621 -3.477 1.00 93.88 82 ARG A N 1
ATOM 598 C CA . ARG A 1 82 ? -2.244 -17.323 -4.598 1.00 93.88 82 ARG A CA 1
ATOM 599 C C . ARG A 1 82 ? -1.234 -16.439 -5.297 1.00 93.88 82 ARG A C 1
ATOM 601 O O . ARG A 1 82 ? -1.537 -15.304 -5.654 1.00 93.88 82 ARG A O 1
ATOM 608 N N . PHE A 1 83 ? -0.063 -16.998 -5.572 1.00 92.69 83 PHE A N 1
ATOM 609 C CA . PHE A 1 83 ? 0.952 -16.371 -6.410 1.00 92.69 83 PHE A CA 1
ATOM 610 C C . PHE A 1 83 ? 0.883 -16.937 -7.820 1.00 92.69 83 PHE A C 1
ATOM 612 O O . PHE A 1 83 ? 0.749 -18.144 -8.022 1.00 92.69 83 PHE A O 1
ATOM 619 N N . THR A 1 84 ? 0.917 -16.057 -8.813 1.00 89.50 84 THR A N 1
ATOM 620 C CA . THR A 1 84 ? 0.877 -16.445 -10.223 1.00 89.50 84 THR A CA 1
ATOM 621 C C . THR A 1 84 ? 1.954 -15.681 -10.989 1.00 89.50 84 THR A C 1
ATOM 623 O O . THR A 1 84 ? 2.141 -14.487 -10.731 1.00 89.50 84 THR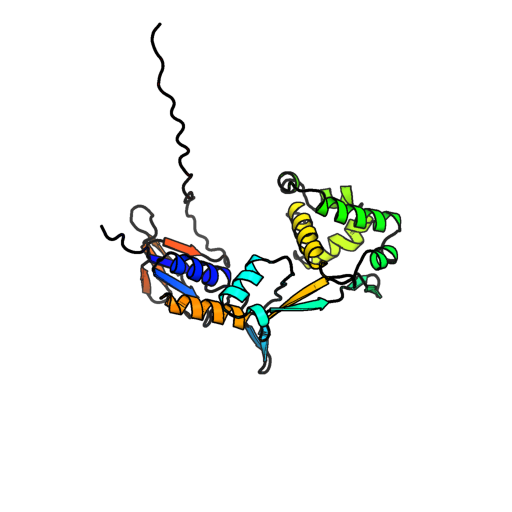 A O 1
ATOM 626 N N . PRO A 1 85 ? 2.668 -16.334 -11.923 1.00 86.69 85 PRO A N 1
ATOM 627 C CA . PRO A 1 8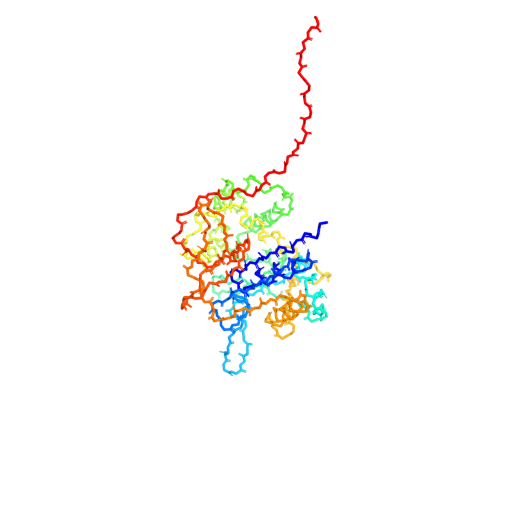5 ? 3.593 -15.640 -12.806 1.00 86.69 85 PRO A CA 1
ATOM 628 C C . PRO A 1 85 ? 2.852 -14.613 -13.660 1.00 86.69 85 PRO A C 1
ATOM 630 O O . PRO A 1 85 ? 1.862 -14.943 -14.316 1.00 86.69 85 PRO A O 1
ATOM 633 N N . VAL A 1 86 ? 3.356 -13.384 -13.685 1.00 86.19 86 VAL A N 1
ATOM 634 C CA . VAL A 1 86 ? 2.873 -12.324 -14.568 1.00 86.19 86 VAL A CA 1
ATOM 635 C C . VAL A 1 86 ? 3.995 -11.833 -15.472 1.00 86.19 86 VAL A C 1
ATOM 637 O O . VAL A 1 86 ? 5.167 -11.772 -15.086 1.00 86.19 86 VAL A O 1
ATOM 640 N N . GLY A 1 87 ? 3.613 -11.490 -16.700 1.00 84.94 87 GLY A N 1
ATOM 641 C CA . GLY A 1 87 ? 4.497 -10.828 -17.644 1.00 84.94 87 GLY A CA 1
ATOM 642 C C . GLY A 1 87 ? 4.556 -9.323 -17.392 1.00 84.94 87 GLY A C 1
ATOM 643 O O . GLY A 1 87 ? 3.567 -8.714 -16.981 1.00 84.94 87 GLY A O 1
ATOM 644 N N . ALA A 1 88 ? 5.702 -8.721 -17.683 1.00 86.50 88 ALA A N 1
ATOM 645 C CA . ALA A 1 88 ? 5.887 -7.279 -17.739 1.00 86.50 88 ALA A CA 1
ATOM 646 C C . ALA A 1 88 ? 6.226 -6.850 -19.170 1.00 86.50 88 ALA A C 1
ATOM 648 O O . ALA A 1 88 ? 6.991 -7.521 -19.867 1.00 86.50 88 ALA A O 1
ATOM 649 N N . GLY A 1 89 ? 5.682 -5.705 -19.581 1.00 90.81 89 GLY A N 1
ATOM 650 C CA . GLY A 1 89 ? 5.955 -5.079 -20.869 1.00 90.81 89 GLY A CA 1
ATOM 651 C C . GLY A 1 89 ? 6.281 -3.597 -20.709 1.00 90.81 89 GLY A C 1
ATOM 652 O O . GLY A 1 89 ? 5.796 -2.938 -19.787 1.00 90.81 89 GLY A O 1
ATOM 653 N N . PHE A 1 90 ? 7.114 -3.077 -21.604 1.00 92.50 90 PHE A N 1
ATOM 654 C CA . PHE A 1 90 ? 7.451 -1.665 -21.705 1.00 92.50 90 PHE A CA 1
ATOM 655 C C . PHE A 1 90 ? 7.087 -1.161 -23.100 1.00 92.50 90 PHE A C 1
ATOM 657 O O . PHE A 1 90 ? 7.657 -1.605 -24.097 1.00 92.50 90 PHE A O 1
ATOM 664 N N . PHE A 1 91 ? 6.148 -0.221 -23.164 1.00 93.06 91 PHE A N 1
ATOM 665 C CA . PHE A 1 91 ? 5.727 0.391 -24.419 1.00 93.06 91 PHE A CA 1
ATOM 666 C C . PHE A 1 91 ? 6.617 1.594 -24.749 1.00 93.06 91 PHE A C 1
ATOM 668 O O . PHE A 1 91 ? 6.680 2.548 -23.973 1.00 93.06 91 PHE A O 1
ATOM 675 N N . SER A 1 92 ? 7.315 1.550 -25.883 1.00 92.62 92 SER A N 1
ATOM 676 C CA . SER A 1 92 ? 8.188 2.630 -26.358 1.00 92.62 92 SER A CA 1
ATOM 677 C C . SER A 1 92 ? 8.156 2.706 -27.874 1.00 92.62 92 SER A C 1
ATOM 679 O O . SER A 1 92 ? 8.114 1.685 -28.547 1.00 92.62 92 SER A O 1
ATOM 681 N N . ASP A 1 93 ? 8.205 3.926 -28.409 1.00 90.94 93 ASP A N 1
ATOM 682 C CA . ASP A 1 93 ? 8.351 4.179 -29.849 1.00 90.94 93 ASP A CA 1
ATOM 683 C C . ASP A 1 93 ? 7.307 3.438 -30.727 1.00 90.94 93 ASP A C 1
ATOM 685 O O . ASP A 1 93 ? 7.580 3.074 -31.866 1.00 90.94 93 ASP A O 1
ATOM 689 N N . GLY A 1 94 ? 6.090 3.239 -30.200 1.00 92.25 94 GLY A N 1
ATOM 690 C CA . GLY A 1 94 ? 4.984 2.570 -30.900 1.00 92.25 94 GLY A CA 1
ATOM 691 C C . GLY A 1 94 ? 4.975 1.042 -30.788 1.00 92.25 94 GLY A C 1
ATOM 692 O O . GLY A 1 94 ? 4.047 0.411 -31.288 1.00 92.25 94 GLY A O 1
ATOM 693 N N . GLU A 1 95 ? 5.954 0.449 -30.105 1.00 93.69 95 GLU A N 1
ATOM 694 C CA . GLU A 1 95 ? 6.093 -0.997 -29.937 1.00 93.69 95 GLU A CA 1
ATOM 695 C C . GLU A 1 95 ? 6.010 -1.404 -28.458 1.00 93.69 95 GLU A C 1
ATOM 697 O O . GLU A 1 95 ? 6.440 -0.685 -27.553 1.00 93.69 95 GLU A O 1
ATOM 702 N N . MET A 1 96 ? 5.441 -2.585 -28.200 1.00 95.06 96 MET A N 1
ATOM 703 C CA . MET A 1 96 ? 5.490 -3.222 -26.884 1.00 95.06 96 MET A CA 1
ATOM 704 C C . MET A 1 96 ? 6.709 -4.139 -26.825 1.00 95.06 96 MET A C 1
ATOM 706 O O . MET A 1 96 ? 6.842 -5.050 -27.641 1.00 95.06 96 MET A O 1
ATOM 710 N N . HIS A 1 97 ? 7.574 -3.926 -25.839 1.00 93.50 97 HIS A N 1
ATOM 711 C CA . HIS A 1 97 ? 8.727 -4.780 -25.586 1.00 93.50 97 HIS A CA 1
ATOM 712 C C . HIS A 1 97 ? 8.508 -5.595 -24.319 1.00 93.50 97 HIS A C 1
ATOM 714 O O . HIS A 1 97 ? 8.182 -5.032 -23.274 1.00 93.50 97 HIS A O 1
ATOM 720 N N . ASP A 1 98 ? 8.758 -6.899 -24.380 1.00 91.19 98 ASP A N 1
ATOM 721 C CA . ASP A 1 98 ? 8.815 -7.726 -23.178 1.00 91.19 98 ASP A CA 1
ATOM 722 C C . ASP A 1 98 ? 9.892 -7.208 -22.214 1.00 91.19 98 ASP A C 1
ATOM 724 O O . ASP A 1 98 ? 10.933 -6.689 -22.628 1.00 91.19 98 ASP A O 1
ATOM 728 N N . PHE A 1 99 ? 9.636 -7.324 -20.912 1.00 87.94 99 PHE A N 1
ATOM 729 C CA . PHE A 1 99 ? 10.542 -6.847 -19.869 1.00 87.94 99 PHE A CA 1
ATOM 730 C C . PHE A 1 99 ? 10.608 -7.812 -18.675 1.00 87.94 99 PHE A C 1
ATOM 732 O O . PHE A 1 99 ? 10.596 -7.406 -17.512 1.00 87.94 99 PHE A O 1
ATOM 739 N N . ASN A 1 100 ? 10.695 -9.115 -18.958 1.00 83.00 100 ASN A N 1
ATOM 740 C CA . ASN A 1 100 ? 10.591 -10.190 -17.963 1.00 83.00 100 ASN A CA 1
ATOM 741 C C . ASN A 1 100 ? 11.940 -10.609 -17.362 1.00 83.00 100 ASN A C 1
ATOM 743 O O . ASN A 1 100 ? 11.998 -11.398 -16.417 1.00 83.00 100 ASN A O 1
ATOM 747 N N . GLY A 1 101 ? 13.056 -10.100 -17.888 1.00 82.06 101 GLY A N 1
ATOM 748 C CA . GLY A 1 101 ? 14.371 -10.434 -17.359 1.00 82.06 101 GLY A CA 1
ATOM 749 C C . GLY A 1 101 ? 15.544 -9.856 -18.138 1.00 82.06 101 GLY A C 1
ATOM 750 O O . GLY A 1 101 ? 15.414 -8.957 -18.966 1.00 82.06 101 GLY A O 1
ATOM 751 N N . ILE A 1 102 ? 16.729 -10.400 -17.852 1.00 85.06 102 ILE A N 1
ATOM 752 C CA . ILE A 1 102 ? 17.998 -9.933 -18.428 1.00 85.06 102 ILE A CA 1
ATOM 753 C C . ILE A 1 102 ? 18.017 -10.121 -19.951 1.00 85.06 102 ILE A C 1
ATOM 755 O O . ILE A 1 102 ? 18.508 -9.250 -20.662 1.00 85.06 102 ILE A O 1
ATOM 759 N N . GLY A 1 103 ? 17.470 -11.232 -20.458 1.00 86.06 103 GLY A N 1
ATOM 760 C CA . GLY A 1 103 ? 17.415 -11.502 -21.898 1.00 86.06 103 GLY A CA 1
ATOM 761 C C . GLY A 1 103 ? 16.647 -10.426 -22.666 1.00 86.06 103 GLY A C 1
ATOM 762 O O . GLY A 1 103 ? 17.118 -9.963 -23.704 1.00 86.06 103 GLY A O 1
ATOM 763 N N . ASP A 1 104 ? 15.519 -9.981 -22.123 1.00 90.06 104 ASP A N 1
ATOM 764 C CA . ASP A 1 104 ? 14.694 -8.946 -22.744 1.00 90.06 104 ASP A CA 1
ATOM 765 C C . ASP A 1 104 ? 15.366 -7.575 -22.641 1.00 90.06 104 ASP A C 1
ATOM 767 O O . ASP A 1 104 ? 15.461 -6.858 -23.634 1.00 90.06 104 ASP A O 1
ATOM 771 N N . LEU A 1 105 ? 15.981 -7.263 -21.491 1.00 89.62 105 LEU A N 1
ATOM 772 C CA . LEU A 1 105 ? 16.793 -6.055 -21.325 1.00 89.62 105 LEU A CA 1
ATOM 773 C C . LEU A 1 105 ? 17.929 -5.971 -22.358 1.00 89.62 105 LEU A C 1
ATOM 775 O O . LEU A 1 105 ? 18.201 -4.897 -22.892 1.00 89.62 105 LEU A O 1
ATOM 779 N N . LEU A 1 106 ? 18.597 -7.088 -22.661 1.00 90.94 106 LEU A N 1
ATOM 780 C CA . LEU A 1 106 ? 19.665 -7.123 -23.664 1.00 90.94 106 LEU A CA 1
ATOM 781 C C . LEU A 1 106 ? 19.145 -6.886 -25.088 1.00 90.94 106 LEU A C 1
ATOM 783 O O . LEU A 1 106 ? 19.887 -6.346 -25.913 1.00 90.94 106 LEU A O 1
ATOM 787 N N . ARG A 1 107 ? 17.887 -7.244 -25.371 1.00 91.81 107 ARG A N 1
ATOM 788 C CA . ARG A 1 107 ? 17.219 -7.044 -26.669 1.00 91.81 107 ARG A CA 1
ATOM 789 C C . ARG A 1 107 ? 16.437 -5.733 -26.764 1.00 91.81 107 ARG A C 1
ATOM 791 O O . ARG A 1 107 ? 15.999 -5.395 -27.856 1.00 91.81 107 ARG A O 1
ATOM 798 N N . PHE A 1 108 ? 16.309 -4.987 -25.668 1.00 94.44 108 PHE A N 1
ATOM 799 C CA . PHE A 1 108 ? 15.512 -3.766 -25.579 1.00 94.44 108 PHE A CA 1
ATOM 800 C C . PHE A 1 108 ? 16.054 -2.653 -26.495 1.00 94.44 108 PHE A C 1
ATOM 802 O O . PHE A 1 108 ? 16.955 -1.887 -26.127 1.00 94.44 108 PHE A O 1
ATOM 809 N N . SER A 1 109 ? 15.523 -2.585 -27.719 1.00 92.56 109 SER A N 1
ATOM 810 C CA . SER A 1 109 ? 15.931 -1.663 -28.784 1.00 92.56 109 SER A CA 1
ATOM 811 C C . SER A 1 109 ? 15.824 -0.172 -28.433 1.00 92.56 109 SER A C 1
ATOM 813 O O . SER A 1 109 ? 16.698 0.559 -28.909 1.00 92.56 109 SER A O 1
ATOM 815 N N . PRO A 1 110 ? 14.911 0.300 -27.552 1.00 93.69 110 PRO A N 1
ATOM 816 C CA . PRO A 1 110 ? 14.852 1.720 -27.185 1.00 93.69 110 PRO A CA 1
ATOM 817 C C . PRO A 1 110 ? 16.083 2.235 -26.421 1.00 93.69 110 PRO A C 1
ATOM 819 O O . PRO A 1 110 ? 16.297 3.445 -26.314 1.00 93.69 110 PRO A O 1
ATOM 822 N N . LEU A 1 111 ? 16.925 1.339 -25.889 1.00 95.25 111 LEU A N 1
ATOM 823 C CA . LEU A 1 111 ? 18.208 1.697 -25.282 1.00 95.25 111 LEU A CA 1
ATOM 824 C C . LEU A 1 111 ? 19.381 1.255 -26.152 1.00 95.25 111 LEU A C 1
ATOM 826 O O . LEU A 1 111 ? 19.395 0.152 -26.700 1.00 95.25 111 LEU A O 1
ATOM 830 N N . SER A 1 112 ? 20.425 2.086 -26.199 1.00 95.31 112 SER A N 1
ATOM 831 C CA . SER A 1 112 ? 21.716 1.685 -26.767 1.00 95.31 112 SER A CA 1
ATOM 832 C C . SER A 1 112 ? 22.374 0.584 -25.915 1.00 95.31 112 SER A C 1
ATOM 834 O O . SER A 1 112 ? 22.116 0.513 -24.708 1.00 95.31 112 SER A O 1
ATOM 836 N N . PRO A 1 113 ? 23.272 -0.254 -26.470 1.00 95.56 113 PRO A N 1
ATOM 837 C CA . PRO A 1 113 ? 23.947 -1.291 -25.686 1.00 95.56 113 PRO A CA 1
ATOM 838 C C . PRO A 1 113 ? 24.645 -0.776 -24.406 1.00 95.56 113 PRO A C 1
ATOM 840 O O . PRO A 1 113 ? 24.451 -1.384 -23.350 1.00 95.56 113 PRO A O 1
ATOM 843 N N . PRO A 1 114 ? 25.361 0.372 -24.407 1.00 95.31 114 PRO A N 1
ATOM 844 C CA . PRO A 1 114 ? 25.910 0.942 -23.173 1.00 95.31 114 PRO A CA 1
ATOM 845 C C . PRO A 1 114 ? 24.841 1.357 -22.153 1.00 95.31 114 PRO A C 1
ATOM 847 O O . PRO A 1 114 ? 25.062 1.242 -20.947 1.00 95.31 114 PRO A O 1
ATOM 850 N N . ALA A 1 115 ? 23.681 1.837 -22.607 1.00 95.69 115 ALA A N 1
ATOM 851 C CA . ALA A 1 115 ? 22.578 2.205 -21.724 1.00 95.69 115 ALA A CA 1
ATOM 852 C C . ALA A 1 115 ? 21.889 0.979 -21.107 1.00 95.69 115 ALA A C 1
ATOM 854 O O . ALA A 1 115 ? 21.547 1.014 -19.926 1.00 95.69 115 ALA A O 1
ATOM 855 N N . ARG A 1 116 ? 21.773 -0.134 -21.844 1.00 95.25 116 ARG A N 1
ATOM 856 C CA . ARG A 1 116 ? 21.292 -1.420 -21.300 1.00 95.25 116 ARG A CA 1
ATOM 857 C C . ARG A 1 116 ? 22.191 -1.911 -20.165 1.00 95.25 116 ARG A C 1
ATOM 859 O O . ARG A 1 116 ? 21.696 -2.270 -19.098 1.00 95.25 116 ARG A O 1
ATOM 866 N N . LEU A 1 117 ? 23.514 -1.853 -20.358 1.00 93.94 117 LEU A N 1
ATOM 867 C CA . LEU A 1 117 ? 24.489 -2.207 -19.319 1.00 93.94 117 LEU A CA 1
ATOM 868 C C . LEU A 1 117 ? 24.374 -1.298 -18.092 1.00 93.94 117 LEU A C 1
ATOM 870 O O . LEU A 1 117 ? 24.397 -1.782 -16.964 1.00 93.94 117 LEU A O 1
ATOM 874 N N . ARG A 1 118 ? 24.204 0.012 -18.300 1.00 95.12 118 ARG A N 1
ATOM 875 C CA . ARG A 1 118 ? 24.000 0.978 -17.213 1.00 95.12 118 ARG A CA 1
ATOM 876 C C . ARG A 1 118 ? 22.708 0.737 -16.433 1.00 95.12 118 ARG A C 1
ATOM 878 O O . ARG A 1 118 ? 22.719 0.847 -15.210 1.00 95.12 118 ARG A O 1
ATOM 885 N N . LEU A 1 119 ? 21.621 0.368 -17.110 1.00 93.94 119 LEU A N 1
ATOM 886 C CA . LEU A 1 119 ? 20.367 -0.003 -16.455 1.00 93.94 119 LEU A CA 1
ATOM 887 C C . LEU A 1 119 ? 20.520 -1.299 -15.641 1.00 93.94 119 LEU A C 1
ATOM 889 O O . LEU A 1 119 ? 20.098 -1.354 -14.488 1.00 93.94 119 LEU A O 1
ATOM 893 N N . GLY A 1 120 ? 21.200 -2.313 -16.184 1.00 91.62 120 GLY A N 1
ATOM 894 C CA . GLY A 1 120 ? 21.544 -3.522 -15.427 1.00 91.62 120 GLY A CA 1
ATOM 895 C C . GLY A 1 120 ? 22.424 -3.223 -14.205 1.00 91.62 120 GLY A C 1
ATOM 896 O O . GLY A 1 120 ? 22.162 -3.718 -13.108 1.00 91.62 120 GLY A O 1
ATOM 897 N N . TRP A 1 121 ? 23.422 -2.348 -14.364 1.00 91.31 121 TRP A N 1
ATOM 898 C CA . TRP A 1 121 ? 24.289 -1.888 -13.277 1.00 91.31 121 TRP A CA 1
ATOM 899 C C . TRP A 1 121 ? 23.511 -1.164 -12.178 1.00 91.31 121 TRP A C 1
ATOM 901 O O . TRP A 1 121 ? 23.750 -1.407 -10.998 1.00 91.31 121 TRP A O 1
ATOM 911 N N . PHE A 1 122 ? 22.548 -0.320 -12.542 1.00 92.50 122 PHE A N 1
ATOM 912 C CA . PHE A 1 122 ? 21.653 0.327 -11.590 1.00 92.50 122 PHE A CA 1
ATOM 913 C C . PHE A 1 122 ? 20.878 -0.681 -10.735 1.00 92.50 122 PHE A C 1
ATOM 915 O O . PHE A 1 122 ? 20.864 -0.565 -9.506 1.00 92.50 122 PHE A O 1
ATOM 922 N N . VAL A 1 123 ? 20.280 -1.696 -11.367 1.00 90.19 123 VAL A N 1
ATOM 923 C CA . VAL A 1 123 ? 19.547 -2.747 -10.648 1.00 90.19 123 VAL A CA 1
ATOM 924 C C . VAL A 1 123 ? 20.485 -3.477 -9.687 1.00 90.19 123 VAL A C 1
ATOM 926 O O . VAL A 1 123 ? 20.155 -3.620 -8.509 1.00 90.19 123 VAL A O 1
ATOM 929 N N . ALA A 1 124 ? 21.680 -3.863 -10.147 1.00 89.00 124 ALA A N 1
ATOM 930 C CA . ALA A 1 124 ? 22.690 -4.513 -9.314 1.00 89.00 124 ALA A CA 1
ATOM 931 C C . ALA A 1 124 ? 23.126 -3.632 -8.130 1.00 89.00 124 ALA A C 1
ATOM 933 O O . ALA A 1 124 ? 23.160 -4.099 -6.993 1.00 89.00 124 ALA A O 1
ATOM 934 N N . GLN A 1 125 ? 23.384 -2.341 -8.358 1.00 88.75 125 GLN A N 1
ATOM 935 C CA . GLN A 1 125 ? 23.715 -1.376 -7.305 1.00 88.75 125 GLN A CA 1
ATOM 936 C C . GLN A 1 125 ? 22.613 -1.280 -6.244 1.00 88.75 125 GLN A C 1
ATOM 938 O O . GLN A 1 125 ? 22.919 -1.210 -5.054 1.00 88.75 125 GLN A O 1
ATOM 943 N N . CYS A 1 126 ? 21.338 -1.332 -6.643 1.00 90.62 126 CYS A N 1
ATOM 944 C CA . CYS A 1 126 ? 20.229 -1.348 -5.690 1.00 90.62 126 CYS A CA 1
ATOM 945 C C . CYS A 1 126 ? 20.220 -2.612 -4.820 1.00 90.62 126 CYS A C 1
ATOM 947 O O . CYS A 1 126 ? 19.915 -2.527 -3.630 1.00 90.62 126 CYS A O 1
ATOM 949 N N . GLN A 1 127 ? 20.586 -3.771 -5.378 1.00 86.31 127 GLN A N 1
ATOM 950 C CA . GLN A 1 127 ? 20.666 -5.027 -4.621 1.00 86.31 127 GLN A CA 1
ATOM 951 C C . GLN A 1 127 ? 21.874 -5.068 -3.675 1.00 86.31 127 GLN A C 1
ATOM 953 O O . GLN A 1 127 ? 21.740 -5.492 -2.528 1.00 86.31 127 GLN A O 1
ATOM 958 N N . LEU A 1 128 ? 23.035 -4.595 -4.133 1.00 85.81 128 LEU A N 1
ATOM 959 C CA . LEU A 1 128 ? 24.292 -4.642 -3.379 1.00 85.81 128 LEU A CA 1
ATOM 960 C C . LEU A 1 128 ? 24.352 -3.614 -2.245 1.00 85.81 128 LEU A C 1
ATOM 962 O O . LEU A 1 128 ? 25.050 -3.815 -1.252 1.00 85.81 128 LEU A O 1
ATOM 966 N N . ARG A 1 129 ? 23.641 -2.493 -2.381 1.00 82.81 129 ARG A N 1
ATOM 967 C CA . ARG A 1 129 ? 23.650 -1.429 -1.379 1.00 82.81 129 ARG A CA 1
ATOM 968 C C . ARG A 1 129 ? 22.664 -1.735 -0.254 1.00 82.81 129 ARG A C 1
ATOM 970 O O . ARG A 1 129 ? 21.459 -1.763 -0.490 1.00 82.81 129 ARG A O 1
ATOM 977 N N . SER A 1 130 ? 23.184 -1.912 0.961 1.00 71.12 130 SER A N 1
ATOM 978 C CA . SER A 1 130 ? 22.400 -2.196 2.172 1.00 71.12 130 SER A CA 1
ATOM 979 C C . SER A 1 130 ? 21.947 -0.942 2.934 1.00 71.12 130 SER A C 1
ATOM 981 O O . SER A 1 130 ? 20.829 -0.924 3.437 1.00 71.12 130 SER A O 1
ATOM 983 N N . SER A 1 131 ? 22.771 0.114 3.004 1.00 79.69 131 SER A N 1
ATOM 984 C CA . SER A 1 131 ? 22.416 1.367 3.702 1.00 79.69 131 SER A CA 1
ATOM 985 C C . SER A 1 131 ? 21.679 2.350 2.783 1.00 79.69 131 SER A C 1
ATOM 987 O O . SER A 1 131 ? 22.179 2.745 1.717 1.00 79.69 131 SER A O 1
ATOM 989 N N . TYR A 1 132 ? 20.493 2.763 3.239 1.00 85.44 132 TYR A N 1
ATOM 990 C CA . TYR A 1 132 ? 19.603 3.719 2.578 1.00 85.44 132 TYR A CA 1
ATOM 991 C C . TYR A 1 132 ? 19.810 5.166 3.049 1.00 85.44 132 TYR A C 1
ATOM 993 O O . TYR A 1 132 ? 19.435 6.091 2.340 1.00 85.44 132 TYR A O 1
ATOM 1001 N N . GLU A 1 133 ? 20.460 5.388 4.193 1.00 86.81 133 GLU A N 1
ATOM 1002 C CA . GLU A 1 133 ? 20.515 6.696 4.874 1.00 86.81 133 GLU A CA 1
ATOM 1003 C C . GLU A 1 133 ? 21.095 7.797 3.980 1.00 86.81 133 GLU A C 1
ATOM 1005 O O . GLU A 1 133 ? 20.601 8.917 3.936 1.00 86.81 133 GLU A O 1
ATOM 1010 N N . LYS A 1 134 ? 22.131 7.464 3.202 1.00 86.56 134 LYS A N 1
ATOM 1011 C CA . LYS A 1 134 ? 22.750 8.410 2.261 1.00 86.56 134 LYS A CA 1
ATOM 1012 C C . LYS A 1 134 ? 21.908 8.673 1.015 1.00 86.56 134 LYS A C 1
ATOM 1014 O O . LYS A 1 134 ? 22.193 9.627 0.312 1.00 86.56 134 LYS A O 1
ATOM 1019 N N . LEU A 1 135 ? 20.969 7.795 0.671 1.00 90.62 135 LEU A N 1
ATOM 1020 C CA . LEU A 1 135 ? 20.115 7.969 -0.504 1.00 90.62 135 LEU A CA 1
ATOM 1021 C C . LEU A 1 135 ? 18.940 8.917 -0.209 1.00 90.62 135 LEU A C 1
ATOM 1023 O O . LEU A 1 135 ? 18.425 9.518 -1.144 1.00 90.62 135 LEU A O 1
ATOM 1027 N N . GLU A 1 136 ? 18.558 9.087 1.062 1.00 91.94 136 GLU A N 1
ATOM 1028 C CA . GLU A 1 136 ? 17.479 10.001 1.477 1.00 91.94 136 GLU A CA 1
ATOM 1029 C C . GLU A 1 136 ? 17.817 11.462 1.166 1.00 91.94 136 GLU A C 1
ATOM 1031 O O . GLU A 1 136 ? 16.946 12.273 0.879 1.00 91.94 136 GLU A O 1
ATOM 1036 N N . THR A 1 137 ? 19.104 11.806 1.187 1.00 91.81 137 THR A N 1
ATOM 1037 C CA . THR A 1 137 ? 19.573 13.179 0.968 1.00 91.81 137 THR A CA 1
ATOM 1038 C C . THR A 1 137 ? 19.962 13.468 -0.478 1.00 91.81 137 THR A C 1
ATOM 1040 O O . THR A 1 137 ? 20.332 14.597 -0.798 1.00 91.81 137 THR A O 1
ATOM 1043 N N . ILE A 1 138 ? 19.919 12.467 -1.363 1.00 93.44 138 ILE A N 1
ATOM 1044 C CA . ILE A 1 138 ? 20.314 12.625 -2.763 1.00 93.44 138 ILE A CA 1
ATOM 1045 C C . ILE A 1 138 ? 19.047 12.738 -3.617 1.00 93.44 138 ILE A C 1
ATOM 1047 O O . ILE A 1 138 ? 18.254 11.795 -3.620 1.00 93.44 138 ILE A O 1
ATOM 1051 N N . PRO A 1 139 ? 18.881 13.818 -4.404 1.00 95.38 139 PRO A N 1
ATOM 1052 C CA . PRO A 1 139 ? 17.781 13.921 -5.358 1.00 95.38 139 PRO A CA 1
ATOM 1053 C C . PRO A 1 139 ? 17.782 12.762 -6.364 1.00 95.38 139 PRO A C 1
ATOM 1055 O O . PRO A 1 139 ? 18.834 12.399 -6.909 1.00 95.38 139 PRO A O 1
ATOM 1058 N N . LEU A 1 140 ? 16.603 12.196 -6.630 1.00 94.69 140 LEU A N 1
ATOM 1059 C CA . LEU A 1 140 ? 16.421 11.004 -7.461 1.00 94.69 140 LEU A CA 1
ATOM 1060 C C . LEU A 1 140 ? 16.993 11.179 -8.874 1.00 94.69 140 LEU A C 1
ATOM 1062 O O . LEU A 1 140 ? 17.739 10.315 -9.340 1.00 94.69 140 LEU A O 1
ATOM 1066 N N . GLU A 1 141 ? 16.703 12.300 -9.538 1.00 94.81 141 GLU A N 1
ATOM 1067 C CA . GLU A 1 141 ? 17.216 12.585 -10.885 1.00 94.81 141 GLU A CA 1
ATOM 1068 C C . GLU A 1 141 ? 18.749 12.649 -10.905 1.00 94.81 141 GLU A C 1
ATOM 1070 O O . GLU A 1 141 ? 19.392 11.990 -11.726 1.00 94.81 141 GLU A O 1
ATOM 1075 N N . THR A 1 142 ? 19.351 13.386 -9.967 1.00 94.25 142 THR A N 1
ATOM 1076 C CA . THR A 1 142 ? 20.811 13.513 -9.843 1.00 94.25 142 THR A CA 1
ATOM 1077 C C . THR A 1 142 ? 21.471 12.148 -9.683 1.00 94.25 142 THR A C 1
ATOM 1079 O O . THR A 1 142 ? 22.483 11.846 -10.324 1.00 94.25 142 THR A O 1
ATOM 1082 N N . TRP A 1 143 ? 20.887 11.292 -8.846 1.00 93.75 143 TRP A N 1
ATOM 1083 C CA . TRP A 1 143 ? 21.370 9.934 -8.640 1.00 93.75 143 TRP A CA 1
ATOM 1084 C C . TRP A 1 143 ? 21.245 9.074 -9.903 1.00 93.75 143 TRP A C 1
ATOM 1086 O O . TRP A 1 143 ? 22.208 8.415 -10.306 1.00 93.75 143 TRP A O 1
ATOM 1096 N N . LEU A 1 144 ? 20.089 9.118 -10.567 1.00 94.19 144 LEU A N 1
ATOM 1097 C CA . LEU A 1 144 ? 19.814 8.321 -11.758 1.00 94.19 144 LEU A CA 1
ATOM 1098 C C . LEU A 1 144 ? 20.658 8.729 -12.956 1.00 94.19 144 LEU A C 1
ATOM 1100 O O . LEU A 1 144 ? 21.225 7.854 -13.608 1.00 94.19 144 LEU A O 1
ATOM 1104 N N . ARG A 1 145 ? 20.819 10.027 -13.224 1.00 95.06 145 ARG A N 1
ATOM 1105 C CA . ARG A 1 145 ? 21.706 10.504 -14.295 1.00 95.06 145 ARG A CA 1
ATOM 1106 C C . ARG A 1 145 ? 23.152 10.088 -14.049 1.00 95.06 145 ARG A C 1
ATOM 1108 O O . ARG A 1 145 ? 23.840 9.694 -14.988 1.00 95.06 145 ARG A O 1
ATOM 1115 N N . ARG A 1 146 ? 23.604 10.093 -12.790 1.00 93.38 146 ARG A N 1
ATOM 1116 C CA . ARG A 1 146 ? 24.958 9.656 -12.421 1.00 93.38 146 ARG A CA 1
ATOM 1117 C C . ARG A 1 146 ? 25.185 8.161 -12.654 1.00 93.38 146 ARG A C 1
ATOM 1119 O O . ARG A 1 146 ? 26.253 7.788 -13.133 1.00 93.38 146 ARG A O 1
ATOM 1126 N N . ILE A 1 147 ? 24.226 7.306 -12.294 1.00 91.56 147 ILE A N 1
ATOM 1127 C CA . ILE A 1 147 ? 24.392 5.844 -12.384 1.00 91.56 147 ILE A CA 1
ATOM 1128 C C . ILE A 1 147 ? 24.006 5.314 -13.767 1.00 91.56 147 ILE A C 1
ATOM 1130 O O . ILE A 1 147 ? 24.747 4.536 -14.368 1.00 91.56 147 ILE A O 1
ATOM 1134 N N . CYS A 1 148 ? 22.854 5.740 -14.276 1.00 92.38 148 CYS A N 1
ATOM 1135 C CA . CYS A 1 148 ? 22.244 5.199 -15.485 1.00 92.38 148 CYS A CA 1
ATOM 1136 C C . CYS A 1 148 ? 22.567 6.017 -16.747 1.00 92.38 148 CYS A C 1
ATOM 1138 O O . CYS A 1 148 ? 22.401 5.521 -17.861 1.00 92.38 148 CYS A O 1
ATOM 1140 N N . GLY A 1 149 ? 23.044 7.256 -16.595 1.00 93.94 149 GLY A N 1
ATOM 1141 C CA . GLY A 1 149 ? 23.240 8.193 -17.702 1.00 93.94 149 GLY A CA 1
ATOM 1142 C C . GLY A 1 149 ? 21.939 8.846 -18.186 1.00 93.94 149 GLY A C 1
ATOM 1143 O O . GLY A 1 149 ? 20.835 8.446 -17.813 1.00 93.94 149 GLY A O 1
ATOM 1144 N N . ASN A 1 150 ? 22.080 9.851 -19.056 1.00 95.38 150 ASN A N 1
ATOM 1145 C CA . ASN A 1 150 ? 20.953 10.652 -19.549 1.00 95.38 150 ASN A CA 1
ATOM 1146 C C . ASN A 1 150 ? 19.960 9.842 -20.389 1.00 95.38 150 ASN A C 1
ATOM 1148 O O . ASN A 1 150 ? 18.762 9.991 -20.196 1.00 95.38 150 ASN A O 1
ATOM 1152 N N . GLN A 1 151 ? 20.434 8.929 -21.248 1.00 95.62 151 GLN A N 1
ATOM 1153 C CA . GLN A 1 151 ? 19.535 8.140 -22.101 1.00 95.62 151 GLN A CA 1
ATOM 1154 C C . GLN A 1 151 ? 18.568 7.279 -21.276 1.00 95.62 151 GLN A C 1
ATOM 1156 O O . GLN A 1 151 ? 17.381 7.241 -21.577 1.00 95.62 151 GLN A O 1
ATOM 1161 N N . VAL A 1 152 ? 19.053 6.599 -20.230 1.00 95.62 152 VAL A N 1
ATOM 1162 C CA . VAL A 1 152 ? 18.193 5.759 -19.377 1.00 95.62 152 VAL A CA 1
ATOM 1163 C C . VAL A 1 152 ? 17.243 6.620 -18.550 1.00 95.62 152 VAL A C 1
ATOM 1165 O O . VAL A 1 152 ? 16.079 6.263 -18.394 1.00 95.62 152 VAL A O 1
ATOM 1168 N N . TRP A 1 153 ? 17.711 7.763 -18.043 1.00 94.88 153 TRP A N 1
ATOM 1169 C CA . TRP A 1 153 ? 16.833 8.723 -17.377 1.00 94.88 153 TRP A CA 1
ATOM 1170 C C . TRP A 1 153 ? 15.690 9.168 -18.298 1.00 94.88 153 TRP A C 1
ATOM 1172 O O . TRP A 1 153 ? 14.533 9.022 -17.929 1.00 94.88 153 TRP A O 1
ATOM 1182 N N . GLU A 1 154 ? 15.995 9.634 -19.507 1.00 94.19 154 GLU A N 1
ATOM 1183 C CA . GLU A 1 154 ? 15.007 10.203 -20.431 1.00 94.19 154 GLU A CA 1
ATOM 1184 C C . GLU A 1 154 ? 14.052 9.160 -21.019 1.00 94.19 154 GLU A C 1
ATOM 1186 O O . GLU A 1 154 ? 12.875 9.455 -21.198 1.00 94.19 154 GLU A O 1
ATOM 1191 N N . ARG A 1 155 ? 14.540 7.949 -21.316 1.00 94.00 155 ARG A N 1
ATOM 1192 C CA . ARG A 1 155 ? 13.752 6.903 -21.990 1.00 94.00 155 ARG A CA 1
ATOM 1193 C C . ARG A 1 155 ? 13.013 5.965 -21.037 1.00 94.00 155 ARG A C 1
ATOM 1195 O O . ARG A 1 155 ? 12.005 5.401 -21.437 1.00 94.00 155 ARG A O 1
ATOM 1202 N N . ILE A 1 156 ? 13.507 5.773 -19.811 1.00 93.69 156 ILE A N 1
ATOM 1203 C CA . ILE A 1 156 ? 12.916 4.836 -18.841 1.00 93.69 156 ILE A CA 1
ATOM 1204 C C . ILE A 1 156 ? 12.328 5.587 -17.656 1.00 93.69 156 ILE A C 1
ATOM 1206 O O . ILE A 1 156 ? 11.129 5.522 -17.407 1.00 93.69 156 ILE A O 1
ATOM 1210 N N . TRP A 1 157 ? 13.169 6.283 -16.892 1.00 94.12 157 TRP A N 1
ATOM 1211 C CA . TRP A 1 157 ? 12.765 6.734 -15.563 1.00 94.12 157 TRP A CA 1
ATOM 1212 C C . TRP A 1 157 ? 11.871 7.964 -15.591 1.00 94.12 157 TRP A C 1
ATOM 1214 O O . TRP A 1 157 ? 10.844 7.962 -14.921 1.00 94.12 157 TRP A O 1
ATOM 1224 N N . LYS A 1 158 ? 12.221 8.983 -16.378 1.00 92.81 158 LYS A N 1
ATOM 1225 C CA . LYS A 1 158 ? 11.465 10.231 -16.460 1.00 92.81 158 LYS A CA 1
ATOM 1226 C C . LYS A 1 158 ? 10.006 9.990 -16.875 1.00 92.81 158 LYS A C 1
ATOM 1228 O O . LYS A 1 158 ? 9.144 10.391 -16.109 1.00 92.81 158 LYS A O 1
ATOM 1233 N N . PRO A 1 159 ? 9.677 9.261 -17.963 1.00 92.06 159 PRO A N 1
ATOM 1234 C CA . PRO A 1 159 ? 8.278 9.044 -18.348 1.00 92.06 159 PRO A CA 1
ATOM 1235 C C . PRO A 1 159 ? 7.464 8.288 -17.286 1.00 92.06 159 PRO A C 1
ATOM 1237 O O . PRO A 1 159 ? 6.313 8.633 -17.014 1.00 92.06 159 PRO A O 1
ATOM 1240 N N . LEU A 1 160 ? 8.066 7.276 -16.649 1.00 92.44 160 LEU A N 1
ATOM 1241 C CA . LEU A 1 160 ? 7.414 6.498 -15.591 1.00 92.44 160 LEU A CA 1
ATOM 1242 C C . LEU A 1 160 ? 7.169 7.321 -14.322 1.00 92.44 160 LEU A C 1
ATOM 1244 O O . LEU A 1 160 ? 6.171 7.107 -13.633 1.00 92.44 160 LEU A O 1
ATOM 1248 N N . LEU A 1 161 ? 8.094 8.222 -13.990 1.00 93.56 161 LEU A N 1
ATOM 1249 C CA . LEU A 1 161 ? 7.978 9.103 -12.836 1.00 93.56 161 LEU A CA 1
ATOM 1250 C C . LEU A 1 161 ? 7.005 10.251 -13.113 1.00 93.56 161 LEU A C 1
ATOM 1252 O O . LEU A 1 161 ? 6.135 10.486 -12.285 1.00 93.56 161 LEU A O 1
ATOM 1256 N N . ASP A 1 162 ? 7.076 10.880 -14.286 1.00 91.50 162 ASP A N 1
ATOM 1257 C CA . ASP A 1 162 ? 6.146 11.931 -14.713 1.00 91.50 162 ASP A CA 1
ATOM 1258 C C . ASP A 1 162 ? 4.699 11.414 -14.673 1.00 91.50 162 ASP A C 1
ATOM 1260 O O . ASP A 1 162 ? 3.824 12.071 -14.121 1.00 91.50 162 ASP A O 1
ATOM 1264 N N . THR A 1 163 ? 4.451 10.191 -15.155 1.00 90.06 163 THR A N 1
ATOM 1265 C CA . THR A 1 163 ? 3.114 9.565 -15.101 1.00 90.06 163 THR A CA 1
ATOM 1266 C C . THR A 1 163 ? 2.638 9.306 -13.668 1.00 90.06 163 THR A C 1
ATOM 1268 O O . THR A 1 163 ? 1.442 9.276 -13.399 1.00 90.06 163 THR A O 1
ATOM 1271 N N . ARG A 1 164 ? 3.564 9.063 -12.736 1.00 89.88 164 ARG A N 1
ATOM 1272 C CA . ARG A 1 164 ? 3.242 8.702 -11.349 1.00 89.88 164 ARG A CA 1
ATOM 1273 C C . ARG A 1 164 ? 3.079 9.914 -10.429 1.00 89.88 164 ARG A C 1
ATOM 1275 O O . ARG A 1 164 ? 2.407 9.789 -9.411 1.00 89.88 164 ARG A O 1
ATOM 1282 N N . PHE A 1 165 ? 3.736 11.021 -10.752 1.00 90.75 165 PHE A N 1
ATOM 1283 C CA . PHE A 1 165 ? 3.840 12.216 -9.914 1.00 90.75 165 PHE A CA 1
ATOM 1284 C C . PHE A 1 165 ? 3.362 13.469 -10.653 1.00 90.75 165 PHE A C 1
ATOM 1286 O O . PHE A 1 165 ? 3.935 14.540 -10.484 1.00 90.75 165 PHE A O 1
ATOM 1293 N N . ASP A 1 166 ? 2.352 13.319 -11.512 1.00 88.19 166 ASP A N 1
ATOM 1294 C CA . ASP A 1 166 ? 1.696 14.421 -12.227 1.00 88.19 166 ASP A CA 1
ATOM 1295 C C . ASP A 1 166 ? 2.676 15.376 -12.943 1.00 88.19 166 ASP A C 1
ATOM 1297 O O . ASP A 1 166 ? 2.466 16.584 -13.030 1.00 88.19 166 ASP A O 1
ATOM 1301 N N . GLY A 1 167 ? 3.768 14.820 -13.474 1.00 87.44 167 GLY A N 1
ATOM 1302 C CA . GLY A 1 167 ? 4.796 15.543 -14.222 1.00 87.44 167 GLY A CA 1
ATOM 1303 C C . GLY A 1 167 ? 5.930 16.160 -13.397 1.00 87.44 167 GLY A C 1
ATOM 1304 O O . GLY A 1 167 ? 6.832 16.736 -14.006 1.00 87.44 167 GLY A O 1
ATOM 1305 N N . ASP A 1 168 ? 5.939 16.033 -12.064 1.00 87.38 168 ASP A N 1
ATOM 1306 C CA . ASP A 1 168 ? 6.998 16.596 -11.213 1.00 87.38 168 ASP A CA 1
ATOM 1307 C C . ASP A 1 168 ? 7.634 15.568 -10.253 1.00 87.38 168 ASP A C 1
ATOM 1309 O O . ASP A 1 168 ? 7.162 15.344 -9.136 1.00 87.38 168 ASP A O 1
ATOM 1313 N N . PRO A 1 169 ? 8.769 14.959 -10.643 1.00 86.44 169 PRO A N 1
ATOM 1314 C CA . PRO A 1 169 ? 9.522 14.061 -9.775 1.00 86.44 169 PRO A CA 1
ATOM 1315 C C . PRO A 1 169 ? 10.605 14.751 -8.924 1.00 86.44 169 PRO A C 1
ATOM 1317 O O . PRO A 1 169 ? 11.396 14.054 -8.279 1.00 86.44 169 PRO A O 1
ATOM 1320 N N . SER A 1 170 ? 10.707 16.086 -8.925 1.00 86.25 170 SER A N 1
ATOM 1321 C CA . SER A 1 170 ? 11.858 16.815 -8.358 1.00 86.25 170 SER A CA 1
ATOM 1322 C C . SER A 1 170 ? 12.017 16.664 -6.839 1.00 86.25 170 SER A C 1
ATOM 1324 O O . SER A 1 170 ? 13.139 16.690 -6.329 1.00 86.25 170 SER A O 1
ATOM 1326 N N . GLY A 1 171 ? 10.917 16.434 -6.118 1.00 87.69 171 GLY A N 1
ATOM 1327 C CA . GLY A 1 171 ? 10.904 16.242 -4.665 1.00 87.69 171 GLY A CA 1
ATOM 1328 C C . GLY A 1 171 ? 11.322 14.847 -4.184 1.00 87.69 171 GLY A C 1
ATOM 1329 O O . GLY A 1 171 ? 11.303 14.589 -2.981 1.00 87.69 171 GLY A O 1
ATOM 1330 N N . LEU A 1 172 ? 11.667 13.923 -5.087 1.00 93.56 172 LEU A N 1
ATOM 1331 C CA . LEU A 1 172 ? 11.893 12.526 -4.719 1.00 93.56 172 LEU A CA 1
ATOM 1332 C C . LEU A 1 172 ? 13.344 12.250 -4.299 1.00 93.56 172 LEU A C 1
ATOM 1334 O O . LEU A 1 172 ? 14.277 12.590 -5.036 1.00 93.56 172 LEU A O 1
ATOM 1338 N N . PRO A 1 173 ? 13.564 11.548 -3.174 1.00 95.62 173 PRO A N 1
ATOM 1339 C CA . PRO A 1 173 ? 14.880 11.046 -2.812 1.00 95.62 173 PRO A CA 1
ATOM 1340 C C . PRO A 1 173 ? 15.238 9.788 -3.613 1.00 95.62 173 PRO A C 1
ATOM 1342 O O . PRO A 1 173 ? 14.378 9.017 -4.050 1.00 95.62 173 PRO A O 1
ATOM 1345 N N . ALA A 1 174 ? 16.534 9.515 -3.756 1.00 94.44 174 ALA A N 1
ATOM 1346 C CA . ALA A 1 174 ? 17.035 8.309 -4.410 1.00 94.44 174 ALA A CA 1
ATOM 1347 C C . ALA A 1 174 ? 16.555 7.008 -3.732 1.00 94.44 174 ALA A C 1
ATOM 1349 O O . ALA A 1 174 ? 16.431 5.970 -4.394 1.00 94.44 174 ALA A O 1
ATOM 1350 N N . THR A 1 175 ? 16.241 7.049 -2.429 1.00 94.94 175 THR A N 1
ATOM 1351 C CA . THR A 1 175 ? 15.672 5.907 -1.695 1.00 94.94 175 THR A CA 1
ATOM 1352 C C . THR A 1 175 ? 14.357 5.423 -2.268 1.00 94.94 175 THR A C 1
ATOM 1354 O O . THR A 1 175 ? 14.120 4.216 -2.236 1.00 94.94 175 THR A O 1
ATOM 1357 N N . TYR A 1 176 ? 13.542 6.313 -2.841 1.00 93.75 176 TYR A N 1
ATOM 1358 C CA . TYR A 1 176 ? 12.249 5.961 -3.422 1.00 93.75 176 TYR A CA 1
ATOM 1359 C C . TYR A 1 176 ? 12.386 4.815 -4.431 1.00 93.75 176 TYR A C 1
ATOM 1361 O O . TYR A 1 176 ? 11.770 3.751 -4.302 1.00 93.75 176 TYR A O 1
ATOM 1369 N N . LEU A 1 177 ? 13.252 5.010 -5.426 1.00 93.50 177 LEU A N 1
ATOM 1370 C CA . LEU A 1 177 ? 13.412 4.037 -6.493 1.00 93.50 177 LEU A CA 1
ATOM 1371 C C . LEU A 1 177 ? 14.314 2.871 -6.083 1.00 93.50 177 LEU A C 1
ATOM 1373 O O . LEU A 1 177 ? 14.086 1.745 -6.526 1.00 93.50 177 LEU A O 1
ATOM 1377 N N . TRP A 1 178 ? 15.291 3.105 -5.203 1.00 93.50 178 TRP A N 1
ATOM 1378 C CA . TRP A 1 178 ? 16.090 2.035 -4.604 1.00 93.50 178 TRP A CA 1
ATOM 1379 C C . TRP A 1 178 ? 15.207 1.017 -3.864 1.00 93.50 178 TRP A C 1
ATOM 1381 O O . TRP A 1 178 ? 15.287 -0.179 -4.149 1.00 93.50 178 TRP A O 1
ATOM 1391 N N . ALA A 1 179 ? 14.316 1.479 -2.980 1.00 91.56 179 ALA A N 1
ATOM 1392 C CA . ALA A 1 179 ? 13.429 0.622 -2.195 1.00 91.56 179 ALA A CA 1
ATOM 1393 C C . ALA A 1 179 ? 12.474 -0.165 -3.102 1.00 91.56 179 ALA A C 1
ATOM 1395 O O . ALA A 1 179 ? 12.325 -1.379 -2.950 1.00 91.56 179 ALA A O 1
ATOM 1396 N N . ARG A 1 180 ? 11.895 0.502 -4.110 1.00 90.00 180 ARG A N 1
ATOM 1397 C CA . ARG A 1 180 ? 11.012 -0.144 -5.089 1.00 90.00 180 ARG A CA 1
ATOM 1398 C C . ARG A 1 180 ? 11.752 -1.190 -5.923 1.00 90.00 180 ARG A C 1
ATOM 1400 O O . ARG A 1 180 ? 11.256 -2.299 -6.074 1.00 90.00 180 ARG A O 1
ATOM 1407 N N . THR A 1 181 ? 12.953 -0.876 -6.405 1.00 89.88 181 THR A N 1
ATOM 1408 C CA . THR A 1 181 ? 13.780 -1.814 -7.186 1.00 89.88 181 THR A CA 1
ATOM 1409 C C . THR A 1 181 ? 14.150 -3.044 -6.360 1.00 89.88 181 THR A C 1
ATOM 1411 O O . THR A 1 181 ? 14.129 -4.161 -6.867 1.00 89.88 181 THR A O 1
ATOM 1414 N N . ARG A 1 182 ? 14.458 -2.875 -5.070 1.00 88.25 182 ARG A N 1
ATOM 1415 C CA . ARG A 1 182 ? 14.717 -4.000 -4.160 1.00 88.25 182 ARG A CA 1
ATOM 1416 C C . ARG A 1 182 ? 13.487 -4.868 -3.944 1.00 88.25 182 ARG A C 1
ATOM 1418 O O . ARG A 1 182 ? 13.592 -6.081 -4.094 1.00 88.25 182 ARG A O 1
ATOM 1425 N N . ARG A 1 183 ? 12.333 -4.256 -3.663 1.00 85.81 183 ARG A N 1
ATOM 1426 C CA . ARG A 1 183 ? 11.074 -4.989 -3.490 1.00 85.81 183 ARG A CA 1
ATOM 1427 C C . ARG A 1 183 ? 10.705 -5.786 -4.742 1.00 85.81 183 ARG A C 1
ATOM 1429 O O . ARG A 1 183 ? 10.430 -6.975 -4.643 1.00 85.81 183 ARG A O 1
ATOM 1436 N N . MET A 1 184 ? 10.755 -5.161 -5.919 1.00 82.56 184 MET A N 1
ATOM 1437 C CA . MET A 1 184 ? 10.386 -5.821 -7.178 1.00 82.56 184 MET A CA 1
ATOM 1438 C C . MET A 1 184 ? 11.367 -6.931 -7.574 1.00 82.56 184 MET A C 1
ATOM 1440 O O . MET A 1 184 ? 10.945 -7.968 -8.068 1.00 82.56 184 MET A O 1
ATOM 1444 N N . SER A 1 185 ? 12.665 -6.781 -7.295 1.00 79.12 185 SER A N 1
ATOM 1445 C CA . SER A 1 185 ? 13.618 -7.887 -7.478 1.00 79.12 185 SER A CA 1
ATOM 1446 C C . SER A 1 185 ? 13.331 -9.070 -6.551 1.00 79.12 185 SER A C 1
ATOM 1448 O O . SER A 1 185 ? 13.533 -10.213 -6.953 1.00 79.12 185 SER A O 1
ATOM 1450 N N . GLY A 1 186 ? 12.836 -8.816 -5.335 1.00 67.12 186 GLY A N 1
ATOM 1451 C CA . GLY A 1 186 ? 12.361 -9.860 -4.423 1.00 67.12 186 GLY A CA 1
ATOM 1452 C C . GLY A 1 186 ? 11.166 -10.645 -4.974 1.00 67.12 186 GLY A C 1
ATOM 1453 O O . GLY A 1 186 ? 11.059 -11.838 -4.718 1.00 67.12 186 GLY A O 1
ATOM 1454 N N . ALA A 1 187 ? 10.328 -10.017 -5.807 1.00 62.66 187 ALA A N 1
ATOM 1455 C CA . ALA A 1 187 ? 9.184 -10.661 -6.458 1.00 62.66 187 ALA A CA 1
ATOM 1456 C C . ALA A 1 187 ? 9.563 -11.662 -7.567 1.00 62.66 187 ALA A C 1
ATOM 1458 O O . ALA A 1 187 ? 8.705 -12.370 -8.083 1.00 62.66 187 ALA A O 1
ATOM 1459 N N . ARG A 1 188 ? 10.844 -11.728 -7.953 1.00 67.44 188 ARG A N 1
ATOM 1460 C CA . ARG A 1 188 ? 11.354 -12.610 -9.020 1.00 67.44 188 ARG A CA 1
ATOM 1461 C C . ARG A 1 188 ? 11.841 -13.967 -8.497 1.00 67.44 188 ARG A C 1
ATOM 1463 O O . ARG A 1 188 ? 12.475 -14.720 -9.235 1.00 67.44 188 ARG A O 1
ATOM 1470 N N . GLN A 1 189 ? 11.600 -14.274 -7.220 1.00 52.22 189 GLN A N 1
ATOM 1471 C CA . GLN A 1 189 ? 12.039 -15.517 -6.589 1.00 52.22 189 GLN A CA 1
ATOM 1472 C C . GLN A 1 189 ? 10.940 -16.584 -6.557 1.00 52.22 189 GLN A C 1
ATOM 1474 O O . GLN A 1 189 ? 10.277 -16.765 -5.546 1.00 52.22 189 GLN A O 1
ATOM 1479 N N . SER A 1 190 ? 10.857 -17.372 -7.630 1.00 45.16 190 SER A N 1
ATOM 1480 C CA . SER A 1 190 ? 10.403 -18.767 -7.582 1.00 45.16 190 SER A CA 1
ATOM 1481 C C . SER A 1 190 ? 10.872 -19.502 -8.840 1.00 45.16 190 SER A C 1
ATOM 1483 O O . SER A 1 190 ? 10.423 -19.262 -9.955 1.00 45.16 190 SER A O 1
ATOM 1485 N N . LYS A 1 191 ? 11.868 -20.375 -8.658 1.00 44.16 191 LYS A N 1
ATOM 1486 C CA . LYS A 1 191 ? 12.174 -21.539 -9.510 1.00 44.16 191 LYS A CA 1
ATOM 1487 C C . LYS A 1 191 ? 12.059 -21.340 -11.038 1.00 44.16 191 LYS A C 1
ATOM 1489 O O . LYS A 1 191 ? 11.228 -21.939 -11.712 1.00 44.16 191 LYS A O 1
ATOM 1494 N N . GLY A 1 192 ? 13.028 -20.626 -11.611 1.00 42.59 192 GLY A N 1
ATOM 1495 C CA . GLY A 1 192 ? 13.617 -20.997 -12.909 1.00 42.59 192 GLY A CA 1
ATOM 1496 C C . GLY A 1 192 ? 12.819 -20.723 -14.191 1.00 42.59 192 GLY A C 1
ATOM 1497 O O . GLY A 1 192 ? 13.318 -21.047 -15.267 1.00 42.59 192 GLY A O 1
ATOM 1498 N N . ARG A 1 193 ? 11.640 -20.099 -14.132 1.00 42.88 193 ARG A N 1
ATOM 1499 C CA . ARG A 1 193 ? 10.925 -19.609 -15.324 1.00 42.88 193 ARG A CA 1
ATOM 1500 C C . ARG A 1 193 ? 10.751 -18.106 -15.162 1.00 42.88 193 ARG A C 1
ATOM 1502 O O . ARG A 1 193 ? 9.939 -17.684 -14.358 1.00 42.88 193 ARG A O 1
ATOM 1509 N N . GLY A 1 194 ? 11.594 -17.320 -15.834 1.00 52.97 194 GLY A N 1
ATOM 1510 C CA . GLY A 1 194 ? 11.620 -15.860 -15.696 1.00 52.97 194 GLY A CA 1
ATOM 1511 C C . GLY A 1 194 ? 10.225 -15.221 -15.735 1.00 52.97 194 GLY A C 1
ATOM 1512 O O . GLY A 1 194 ? 9.368 -15.651 -16.501 1.00 52.97 194 GLY A O 1
ATOM 1513 N N . GLY A 1 195 ? 10.023 -14.218 -14.885 1.00 61.12 195 GLY A N 1
ATOM 1514 C CA . GLY A 1 195 ? 8.750 -13.536 -14.656 1.00 61.12 195 GLY A CA 1
ATOM 1515 C C . GLY A 1 195 ? 8.696 -12.977 -13.232 1.00 61.12 195 GLY A C 1
ATOM 1516 O O . GLY A 1 195 ? 9.474 -13.392 -12.370 1.00 61.12 195 GLY A O 1
ATOM 1517 N N . GLU A 1 196 ? 7.820 -12.006 -12.991 1.00 73.88 196 GLU A N 1
ATOM 1518 C CA . GLU A 1 196 ? 7.507 -11.545 -11.634 1.00 73.88 196 GLU A CA 1
ATOM 1519 C C . GLU A 1 196 ? 6.329 -12.378 -11.117 1.00 73.88 196 GLU A C 1
ATOM 1521 O O . GLU A 1 196 ? 5.379 -12.621 -11.857 1.00 73.88 196 GLU A O 1
ATOM 1526 N N . GLU A 1 197 ? 6.378 -12.858 -9.876 1.00 85.81 197 GLU A N 1
ATOM 1527 C CA . GLU A 1 197 ? 5.203 -13.461 -9.247 1.00 85.81 197 GLU A CA 1
ATOM 1528 C C . GLU A 1 197 ? 4.419 -12.382 -8.510 1.00 85.81 197 GLU A C 1
ATOM 1530 O O . GLU A 1 197 ? 4.971 -11.648 -7.685 1.00 85.81 197 GLU A O 1
ATOM 1535 N N . MET A 1 198 ? 3.120 -12.307 -8.796 1.00 90.62 198 MET A N 1
ATOM 1536 C CA . MET A 1 198 ? 2.200 -11.425 -8.084 1.00 90.62 198 MET A CA 1
ATOM 1537 C C . MET A 1 198 ? 1.171 -12.254 -7.332 1.00 90.62 198 MET A C 1
ATOM 1539 O O . MET A 1 198 ? 0.629 -13.234 -7.850 1.00 90.62 198 MET A O 1
ATOM 1543 N N . GLY A 1 199 ? 0.936 -11.853 -6.089 1.00 91.88 199 GLY A N 1
ATOM 1544 C CA . GLY A 1 199 ? -0.074 -12.418 -5.216 1.00 91.88 199 GLY A CA 1
ATOM 1545 C C . GLY A 1 199 ? -1.440 -11.794 -5.474 1.00 91.88 199 GLY A C 1
ATOM 1546 O O . GLY A 1 199 ? -1.544 -10.597 -5.747 1.00 91.88 199 GLY A O 1
ATOM 1547 N N . HIS A 1 200 ? -2.485 -12.600 -5.346 1.00 93.50 200 HIS A N 1
ATOM 1548 C CA . HIS A 1 200 ? -3.868 -12.150 -5.261 1.00 93.50 200 HIS A CA 1
ATOM 1549 C C . HIS A 1 200 ? -4.633 -13.019 -4.266 1.00 93.50 200 HIS A C 1
ATOM 1551 O O . HIS A 1 200 ? -4.281 -14.176 -4.034 1.00 93.50 200 HIS A O 1
ATOM 1557 N N . ILE A 1 201 ? -5.693 -12.459 -3.691 1.00 94.19 201 ILE A N 1
ATOM 1558 C CA . ILE A 1 201 ? -6.590 -13.176 -2.786 1.00 94.19 201 ILE A CA 1
ATOM 1559 C C . ILE A 1 201 ? -7.810 -13.614 -3.583 1.00 94.19 201 ILE A C 1
ATOM 1561 O O . ILE A 1 201 ? -8.436 -12.806 -4.273 1.00 94.19 201 ILE A O 1
ATOM 1565 N N . VAL A 1 202 ? -8.158 -14.894 -3.501 1.00 93.69 202 VAL A N 1
ATOM 1566 C CA . VAL A 1 202 ? -9.378 -15.414 -4.124 1.00 93.69 202 VAL A CA 1
ATOM 1567 C C . VAL A 1 202 ? -10.598 -14.741 -3.493 1.00 93.69 202 VAL A C 1
ATOM 1569 O O . VAL A 1 202 ? -10.861 -14.903 -2.302 1.00 93.69 202 VAL A O 1
ATOM 1572 N N . GLY A 1 203 ? -11.359 -14.003 -4.304 1.00 89.56 203 GLY A N 1
ATOM 1573 C CA . GLY A 1 203 ? -12.489 -13.189 -3.842 1.00 89.56 203 GLY A CA 1
ATOM 1574 C C . GLY A 1 203 ? -12.146 -11.723 -3.545 1.00 89.56 203 GLY A C 1
ATOM 1575 O O . GLY A 1 203 ? -13.010 -11.003 -3.064 1.00 89.56 203 GLY A O 1
ATOM 1576 N N . GLY A 1 204 ? -10.925 -11.269 -3.846 1.00 91.12 204 GLY A N 1
ATOM 1577 C CA . GLY A 1 204 ? -10.536 -9.856 -3.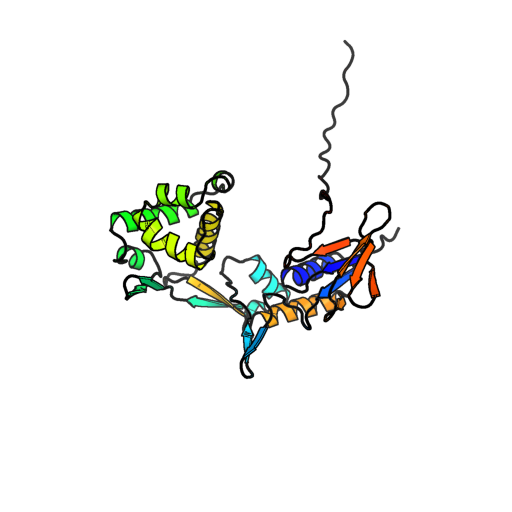759 1.00 91.12 204 GLY A CA 1
ATOM 1578 C C . GLY A 1 204 ? -9.973 -9.433 -2.400 1.00 91.12 204 GLY A C 1
ATOM 1579 O O . GLY A 1 204 ? -9.952 -10.203 -1.436 1.00 91.12 204 GLY A O 1
ATOM 1580 N N . HIS A 1 205 ? -9.483 -8.191 -2.322 1.00 92.12 205 HIS A N 1
ATOM 1581 C CA . HIS A 1 205 ? -8.832 -7.674 -1.112 1.00 92.12 205 HIS A CA 1
ATOM 1582 C C . HIS A 1 205 ? -9.814 -7.450 0.041 1.00 92.12 205 HIS A C 1
ATOM 1584 O O . HIS A 1 205 ? -9.431 -7.613 1.204 1.00 92.12 205 HIS A O 1
ATOM 1590 N N . GLN A 1 206 ? -11.081 -7.156 -0.269 1.00 93.69 206 GLN A N 1
ATOM 1591 C CA . GLN A 1 206 ? -12.131 -6.990 0.737 1.00 93.69 206 GLN A CA 1
ATOM 1592 C C . GLN A 1 206 ? -12.280 -8.236 1.615 1.00 93.69 206 GLN A C 1
ATOM 1594 O O . GLN A 1 206 ? -12.391 -8.108 2.828 1.00 93.69 206 GLN A O 1
ATOM 1599 N N . ARG A 1 207 ? -12.134 -9.443 1.050 1.00 94.81 207 ARG A N 1
ATOM 1600 C CA . ARG A 1 207 ? -12.211 -10.696 1.817 1.00 94.81 207 ARG A CA 1
ATOM 1601 C C . ARG A 1 207 ? -11.174 -10.770 2.943 1.00 94.81 207 ARG A C 1
ATOM 1603 O O . ARG A 1 207 ? -11.476 -11.279 4.020 1.00 94.81 207 ARG A O 1
ATOM 1610 N N . LEU A 1 208 ? -9.963 -10.254 2.720 1.00 95.12 208 LEU A N 1
ATOM 1611 C CA . LEU A 1 208 ? -8.939 -10.175 3.766 1.00 95.12 208 LEU A CA 1
ATOM 1612 C C . LEU A 1 208 ? -9.318 -9.176 4.851 1.00 95.12 208 LEU A C 1
ATOM 1614 O O . LEU A 1 208 ? -9.168 -9.476 6.032 1.00 95.12 208 LEU A O 1
ATOM 1618 N N . ILE A 1 209 ? -9.813 -8.007 4.450 1.00 95.56 209 ILE A N 1
ATOM 1619 C CA . ILE A 1 209 ? -10.266 -6.975 5.383 1.00 95.56 209 ILE A CA 1
ATOM 1620 C C . ILE A 1 209 ? -11.401 -7.523 6.246 1.00 95.56 209 ILE A C 1
ATOM 1622 O O . ILE A 1 209 ? -11.325 -7.422 7.465 1.00 95.56 209 ILE A O 1
ATOM 1626 N N . ASP A 1 210 ? -12.395 -8.168 5.643 1.00 96.62 210 ASP A N 1
ATOM 1627 C CA . ASP A 1 210 ? -13.540 -8.738 6.349 1.00 96.62 210 ASP A CA 1
ATOM 1628 C C . ASP A 1 210 ? -13.109 -9.832 7.329 1.00 96.62 210 ASP A C 1
ATOM 1630 O O . ASP A 1 210 ? -13.564 -9.848 8.472 1.00 96.62 210 ASP A O 1
ATOM 1634 N N . ALA A 1 211 ? -12.170 -10.699 6.935 1.00 97.56 211 ALA A N 1
ATOM 1635 C CA . ALA A 1 211 ? -11.609 -11.712 7.826 1.00 97.56 211 ALA A CA 1
ATOM 1636 C C . ALA A 1 211 ? -10.839 -11.084 9.004 1.00 97.56 211 ALA A C 1
ATOM 1638 O O . ALA A 1 211 ? -10.978 -11.524 10.147 1.00 97.56 211 ALA A O 1
ATOM 1639 N N . MET A 1 212 ? -10.076 -10.012 8.762 1.00 97.69 212 MET A N 1
ATOM 1640 C CA . MET A 1 212 ? -9.407 -9.252 9.824 1.00 97.69 212 MET A CA 1
ATOM 1641 C C . MET A 1 212 ? -10.407 -8.565 10.761 1.00 97.69 212 MET A C 1
ATOM 1643 O O . MET A 1 212 ? -10.203 -8.566 11.975 1.00 97.69 212 MET A O 1
ATOM 1647 N N . VAL A 1 213 ? -11.486 -7.991 10.222 1.00 97.69 213 VAL A N 1
ATOM 1648 C CA . VAL A 1 213 ? -12.557 -7.347 10.996 1.00 97.69 213 VAL A CA 1
ATOM 1649 C C . VAL A 1 213 ? -13.298 -8.374 11.843 1.00 97.69 213 VAL A C 1
ATOM 1651 O O . VAL A 1 213 ? -13.484 -8.142 13.035 1.00 97.69 213 VAL A O 1
ATOM 1654 N N . ALA A 1 214 ? -13.661 -9.523 11.271 1.00 98.00 214 ALA A N 1
ATOM 1655 C CA . ALA A 1 214 ? -14.296 -10.618 11.998 1.00 98.00 214 ALA A CA 1
ATOM 1656 C C . ALA A 1 214 ? -13.404 -11.089 13.154 1.00 98.00 214 ALA A C 1
ATOM 1658 O O . ALA A 1 214 ? -13.849 -11.144 14.302 1.00 98.00 214 ALA A O 1
ATOM 1659 N N . ARG A 1 215 ? -12.112 -11.311 12.881 1.00 98.00 215 ARG A N 1
ATOM 1660 C CA . ARG A 1 215 ? -11.142 -11.710 13.904 1.00 98.00 215 ARG A CA 1
ATOM 1661 C C . ARG A 1 215 ? -10.959 -10.652 14.994 1.00 98.00 215 ARG A C 1
ATOM 1663 O O . ARG A 1 215 ? -10.819 -10.994 16.165 1.00 98.00 215 ARG A O 1
ATOM 1670 N N . ALA A 1 216 ? -10.962 -9.370 14.637 1.00 97.81 216 ALA A N 1
ATOM 1671 C CA . ALA A 1 216 ? -10.927 -8.279 15.606 1.00 97.81 216 ALA A CA 1
ATOM 1672 C C . ALA A 1 216 ? -12.215 -8.236 16.455 1.00 97.81 216 ALA A C 1
ATOM 1674 O O . ALA A 1 216 ? -12.144 -8.048 17.670 1.00 97.81 216 ALA A O 1
ATOM 1675 N N . GLY A 1 217 ? -13.379 -8.473 15.847 1.00 97.62 217 GLY A N 1
ATOM 1676 C CA . GLY A 1 217 ? -14.671 -8.544 16.532 1.00 97.62 217 GLY A CA 1
ATOM 1677 C C . GLY A 1 217 ? -14.746 -9.671 17.565 1.00 97.62 217 GLY A C 1
ATOM 1678 O O . GLY A 1 217 ? -15.236 -9.452 18.670 1.00 97.62 217 GLY A O 1
ATOM 1679 N N . GLU A 1 218 ? -14.169 -10.842 17.274 1.00 97.56 218 GLU A N 1
ATOM 1680 C CA . GLU A 1 218 ? -14.029 -11.948 18.242 1.00 97.56 218 GLU A CA 1
ATOM 1681 C C . GLU A 1 218 ? -13.229 -11.554 19.496 1.00 97.56 218 GLU A C 1
ATOM 1683 O O . GLU A 1 218 ? -13.428 -12.121 20.570 1.00 97.56 218 GLU A O 1
ATOM 1688 N N . LEU A 1 219 ? -12.334 -10.569 19.373 1.00 97.06 219 LEU A N 1
ATOM 1689 C CA . LEU A 1 219 ? -11.549 -10.011 20.476 1.00 97.06 219 LEU A CA 1
ATOM 1690 C C . LEU A 1 219 ? -12.230 -8.805 21.148 1.00 97.06 219 LEU A C 1
ATOM 1692 O O . LEU A 1 219 ? -11.632 -8.167 22.014 1.00 97.06 219 LEU A O 1
ATOM 1696 N N . GLY A 1 220 ? -13.471 -8.487 20.768 1.00 97.00 220 GLY A N 1
ATOM 1697 C CA . GLY A 1 220 ? -14.260 -7.401 21.346 1.00 97.00 220 GLY A CA 1
ATOM 1698 C C . GLY A 1 220 ? -13.968 -6.017 20.764 1.00 97.00 220 GLY A C 1
ATOM 1699 O O . GLY A 1 220 ? -14.259 -5.018 21.421 1.00 97.00 220 GLY A O 1
ATOM 1700 N N . VAL A 1 221 ? -13.381 -5.931 19.564 1.00 97.88 221 VAL A N 1
ATOM 1701 C CA . VAL A 1 221 ? -13.255 -4.652 18.848 1.00 97.88 221 VAL A CA 1
ATOM 1702 C C . VAL A 1 221 ? -14.623 -4.198 18.349 1.00 97.88 221 VAL A C 1
ATOM 1704 O O . VAL A 1 221 ? -15.324 -4.938 17.664 1.00 97.88 221 VAL A O 1
ATOM 1707 N N . GLU A 1 222 ? -14.976 -2.950 18.645 1.00 97.00 222 GLU A N 1
ATOM 1708 C CA . GLU A 1 222 ? -16.170 -2.302 18.104 1.00 97.00 222 GLU A CA 1
ATOM 1709 C C . GLU A 1 222 ? -15.832 -1.556 16.809 1.00 97.00 222 GLU A C 1
ATOM 1711 O O . GLU A 1 222 ? -14.823 -0.854 16.737 1.00 97.00 222 GLU A O 1
ATOM 1716 N N . ALA A 1 223 ? -16.698 -1.646 15.802 1.00 96.56 223 ALA A N 1
ATOM 1717 C CA . ALA A 1 223 ? -16.612 -0.841 14.588 1.00 96.56 223 ALA A CA 1
ATOM 1718 C C . ALA A 1 223 ? -17.814 0.105 14.498 1.00 96.56 223 ALA A C 1
ATOM 1720 O O . ALA A 1 223 ? -18.955 -0.313 14.687 1.00 96.56 223 ALA A O 1
ATOM 1721 N N . ARG A 1 224 ? -17.554 1.379 14.204 1.00 95.94 224 ARG A N 1
ATOM 1722 C CA . ARG A 1 224 ? -18.562 2.408 13.936 1.00 95.94 224 ARG A CA 1
ATOM 1723 C C . ARG A 1 224 ? -18.332 2.961 12.536 1.00 95.94 224 ARG A C 1
ATOM 1725 O O . ARG A 1 224 ? -17.384 3.715 12.332 1.00 95.94 224 ARG A O 1
ATOM 1732 N N . THR A 1 225 ? -19.159 2.536 11.591 1.00 96.06 225 THR A N 1
ATOM 1733 C CA . THR A 1 225 ? -19.227 3.087 10.231 1.00 96.06 225 THR A CA 1
ATOM 1734 C C . THR A 1 225 ? -20.169 4.285 10.200 1.00 96.06 225 THR A C 1
ATOM 1736 O O . THR A 1 225 ? -20.836 4.566 11.198 1.00 96.06 225 THR A O 1
ATOM 1739 N N . ASP A 1 226 ? -20.198 5.003 9.077 1.00 95.62 226 ASP A N 1
ATOM 1740 C CA . ASP A 1 226 ? -21.042 6.192 8.894 1.00 95.62 226 ASP A CA 1
ATOM 1741 C C . ASP A 1 226 ? -20.839 7.229 10.015 1.00 95.62 226 ASP A C 1
ATOM 1743 O O . ASP A 1 226 ? -21.756 7.946 10.412 1.00 95.62 226 ASP A O 1
ATOM 1747 N N . ALA A 1 227 ? -19.615 7.290 10.551 1.00 95.19 227 ALA A N 1
ATOM 1748 C CA . ALA A 1 227 ? -19.257 8.092 11.712 1.00 95.19 227 ALA A CA 1
ATOM 1749 C C . ALA A 1 227 ? -18.096 9.041 11.371 1.00 95.19 227 ALA A C 1
ATOM 1751 O O . ALA A 1 227 ? -16.939 8.774 11.720 1.00 95.19 227 ALA A O 1
ATOM 1752 N N . PRO A 1 228 ? -18.362 10.157 10.667 1.00 94.75 228 PRO A N 1
ATOM 1753 C CA . PRO A 1 228 ? -17.342 11.149 10.362 1.00 94.75 228 PRO A CA 1
ATOM 1754 C C . PRO A 1 228 ? -16.809 11.778 11.650 1.00 94.75 228 PRO A C 1
ATOM 1756 O O . PRO A 1 228 ? -17.560 12.353 12.433 1.00 94.75 228 PRO A O 1
ATOM 1759 N N . VAL A 1 229 ? -15.498 11.679 11.867 1.00 94.00 229 VAL A N 1
ATOM 1760 C CA . VAL A 1 229 ? -14.816 12.386 12.958 1.00 94.00 229 VAL A CA 1
ATOM 1761 C C . VAL A 1 229 ? -14.592 13.838 12.535 1.00 94.00 229 VAL A C 1
ATOM 1763 O O . VAL A 1 229 ? -14.096 14.070 11.435 1.00 94.00 229 VAL A O 1
ATOM 1766 N N . THR A 1 230 ? -14.928 14.796 13.399 1.00 94.62 230 THR A N 1
ATOM 1767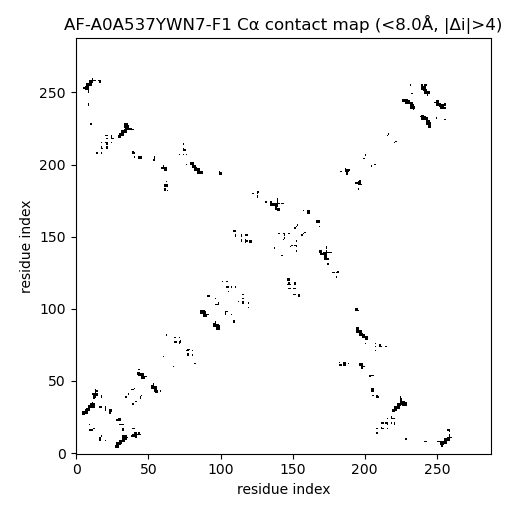 C CA . THR A 1 230 ? -14.847 16.257 13.173 1.00 94.62 230 THR A CA 1
ATOM 1768 C C . THR A 1 230 ? -13.905 16.975 14.143 1.00 94.62 230 THR A C 1
ATOM 1770 O O . THR A 1 230 ? -13.423 18.062 13.829 1.00 94.62 230 THR A O 1
ATOM 1773 N N . GLY A 1 231 ? -13.529 16.315 15.246 1.00 91.69 231 GLY A N 1
ATOM 1774 C CA . GLY A 1 231 ? -12.578 16.825 16.234 1.00 91.69 231 GLY A CA 1
ATOM 1775 C C . GLY A 1 231 ? -11.901 15.747 17.082 1.00 91.69 231 GLY A C 1
ATOM 1776 O O . GLY A 1 231 ? -12.276 14.571 17.066 1.00 91.69 231 GLY A O 1
ATOM 1777 N N . LEU A 1 232 ? -10.887 16.162 17.845 1.00 92.69 232 LEU A N 1
ATOM 1778 C CA . LEU A 1 232 ? -10.382 15.415 18.998 1.00 92.69 232 LEU A CA 1
ATOM 1779 C C . LEU A 1 232 ? -10.885 16.113 20.259 1.00 92.69 232 LEU A C 1
ATOM 1781 O O . LEU A 1 232 ? -10.669 17.314 20.406 1.00 92.69 232 LEU A O 1
ATOM 1785 N N . ALA A 1 233 ? -11.475 15.358 21.181 1.00 90.50 233 ALA A N 1
ATOM 1786 C CA . ALA A 1 233 ? -11.812 15.884 22.495 1.00 90.50 233 ALA A CA 1
ATOM 1787 C C . ALA A 1 233 ? -10.548 15.893 23.366 1.00 90.50 233 ALA A C 1
ATOM 1789 O O . ALA A 1 233 ? -9.863 14.869 23.487 1.00 90.50 233 ALA A O 1
ATOM 1790 N N . LEU A 1 234 ? -10.233 17.048 23.955 1.00 92.94 234 LEU A N 1
ATOM 1791 C CA . LEU A 1 234 ? -9.031 17.266 24.760 1.00 92.94 234 LEU A CA 1
ATOM 1792 C C . LEU A 1 234 ? -9.396 17.624 26.205 1.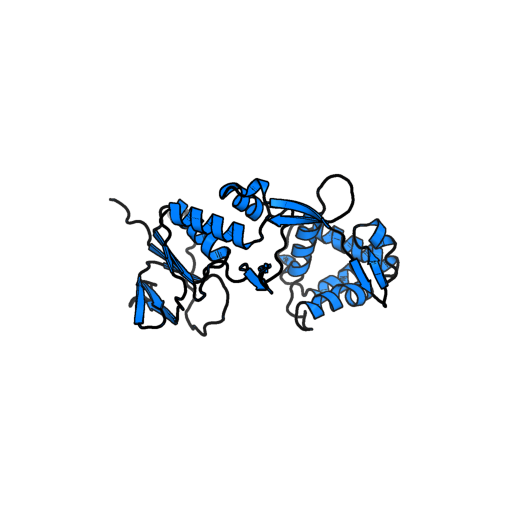00 92.94 234 LEU A C 1
ATOM 1794 O O . LEU A 1 234 ? -10.380 18.319 26.452 1.00 92.94 234 LEU A O 1
ATOM 1798 N N . ALA A 1 235 ? -8.595 17.160 27.162 1.00 90.62 235 ALA A N 1
ATOM 1799 C CA . ALA A 1 235 ? -8.617 17.669 28.531 1.00 90.62 235 ALA A CA 1
ATOM 1800 C C . ALA A 1 235 ? -7.879 19.016 28.639 1.00 90.62 235 ALA A C 1
ATOM 1802 O O . ALA A 1 235 ? -7.174 19.434 27.719 1.00 90.62 235 ALA A O 1
ATOM 1803 N N . GLU A 1 236 ? -7.998 19.677 29.794 1.00 89.75 236 GLU A N 1
ATOM 1804 C CA . GLU A 1 236 ? -7.320 20.954 30.079 1.00 89.75 236 GLU A CA 1
ATOM 1805 C C . GLU A 1 236 ? -5.788 20.867 29.967 1.00 89.75 236 GLU A C 1
ATOM 1807 O O . GLU A 1 236 ? -5.134 21.848 29.621 1.00 89.75 236 GLU A O 1
ATOM 1812 N N . ASP A 1 237 ? -5.208 19.689 30.215 1.00 90.31 237 ASP A N 1
ATOM 1813 C CA . ASP A 1 237 ? -3.769 19.425 30.090 1.00 90.31 237 ASP A CA 1
ATOM 1814 C C . ASP A 1 237 ? -3.318 19.104 28.650 1.00 90.31 237 ASP A C 1
ATOM 1816 O O . ASP A 1 237 ? -2.139 18.838 28.408 1.00 90.31 237 ASP A O 1
ATOM 1820 N N . GLY A 1 238 ? -4.247 19.130 27.689 1.00 88.38 238 GLY A N 1
ATOM 1821 C CA . GLY A 1 238 ? -4.010 18.821 26.280 1.00 88.38 238 GLY A CA 1
ATOM 1822 C C . GLY A 1 238 ? -3.994 17.327 25.944 1.00 88.38 238 GLY A C 1
ATOM 1823 O O . GLY A 1 238 ? -3.733 16.974 24.793 1.00 88.38 238 GLY A O 1
ATOM 1824 N N . SER A 1 239 ? -4.266 16.435 26.903 1.00 88.31 239 SER A N 1
ATOM 1825 C CA . SER A 1 239 ? -4.383 14.999 26.630 1.00 88.31 239 SER A CA 1
ATOM 1826 C C . SER A 1 239 ? -5.670 14.662 25.868 1.00 88.31 239 SER A C 1
ATOM 1828 O O . SER A 1 239 ? -6.710 15.295 26.052 1.00 88.31 239 SER A O 1
ATOM 1830 N N . VAL A 1 240 ? -5.610 13.652 24.991 1.00 90.31 240 VAL A N 1
ATOM 1831 C CA . VAL A 1 240 ? -6.775 13.191 24.218 1.00 90.31 240 VAL A CA 1
ATOM 1832 C C . VAL A 1 240 ? -7.690 12.350 25.105 1.00 90.31 240 VAL A C 1
ATOM 1834 O O . VAL A 1 240 ? -7.265 11.334 25.653 1.00 90.31 240 VAL A O 1
ATOM 1837 N N . THR A 1 241 ? -8.958 12.745 25.195 1.00 90.44 241 THR A N 1
ATOM 1838 C CA . THR A 1 241 ? -10.001 12.069 25.988 1.00 90.44 241 THR A CA 1
ATOM 1839 C C . THR A 1 241 ? -11.105 11.445 25.131 1.00 90.44 241 THR A C 1
ATOM 1841 O O . THR A 1 241 ? -11.932 10.668 25.626 1.00 90.44 241 THR A O 1
ATOM 1844 N N . GLY A 1 242 ? -11.114 11.737 23.831 1.00 91.19 242 GLY A N 1
ATOM 1845 C CA . GLY A 1 242 ? -12.106 11.216 22.905 1.00 91.19 242 GLY A CA 1
ATOM 1846 C C . GLY A 1 242 ? -11.941 11.726 21.481 1.00 91.19 242 GLY A C 1
ATOM 1847 O O . GLY A 1 242 ? -11.003 12.453 21.152 1.00 91.19 242 GLY A O 1
ATOM 1848 N N . VAL A 1 243 ? -12.907 11.359 20.649 1.00 92.56 243 VAL A N 1
ATOM 1849 C CA . VAL A 1 243 ? -13.111 11.933 19.320 1.00 92.56 243 VAL A CA 1
ATOM 1850 C C . VAL A 1 243 ? -14.525 12.488 19.214 1.00 92.56 243 VAL A C 1
ATOM 1852 O O . VAL A 1 243 ? -15.469 11.934 19.785 1.00 92.56 243 VAL A O 1
ATOM 1855 N N . GLU A 1 244 ? -14.656 13.585 18.486 1.00 92.56 244 GLU A N 1
ATOM 1856 C CA . GLU A 1 244 ? -15.929 14.244 18.208 1.00 92.56 244 GLU A CA 1
ATOM 1857 C C . GLU A 1 244 ? -16.447 13.733 16.865 1.00 92.56 244 GLU A C 1
ATOM 1859 O O . GLU A 1 244 ? -15.688 13.687 15.891 1.00 92.56 244 GLU A O 1
ATOM 1864 N N . LEU A 1 245 ? -17.706 13.298 16.825 1.00 92.38 245 LEU A N 1
ATOM 1865 C CA . LEU A 1 245 ? -18.372 12.837 15.610 1.00 92.38 245 LEU A CA 1
ATOM 1866 C C . LEU A 1 245 ? -19.334 13.910 15.095 1.00 92.38 245 LEU A C 1
ATOM 1868 O O . LEU A 1 245 ? -19.853 14.724 15.861 1.00 92.38 245 LEU A O 1
ATOM 1872 N N . GLU A 1 246 ? -19.601 13.886 13.795 1.00 89.06 246 GLU A N 1
ATOM 1873 C CA . GLU A 1 246 ? -20.666 14.685 13.194 1.00 89.06 246 GLU A CA 1
ATOM 1874 C C . GLU A 1 246 ? -22.028 14.330 13.830 1.00 89.06 246 GLU A C 1
ATOM 1876 O O . GLU A 1 246 ? -22.373 13.156 13.957 1.00 89.06 246 GLU A O 1
ATOM 1881 N N . GLY A 1 247 ? -22.789 15.344 14.268 1.00 79.81 247 GLY A N 1
ATOM 1882 C CA . GLY A 1 247 ? -24.084 15.162 14.946 1.00 79.81 247 GLY A CA 1
ATOM 1883 C C . GLY A 1 247 ? -24.048 15.114 16.485 1.00 79.81 247 GLY A C 1
ATOM 1884 O O . GLY A 1 247 ? -24.900 14.460 17.080 1.00 79.81 247 GLY A O 1
ATOM 1885 N N . ASP A 1 248 ? -23.087 15.793 17.126 1.00 57.97 248 ASP A N 1
ATOM 1886 C CA . ASP A 1 248 ? -22.954 15.972 18.592 1.00 57.97 248 ASP A CA 1
ATOM 1887 C C . ASP A 1 248 ? -22.710 14.690 19.421 1.00 57.97 248 ASP A C 1
ATOM 1889 O O . ASP A 1 248 ? -22.866 14.677 20.645 1.00 57.97 248 ASP A O 1
ATOM 1893 N N . ALA A 1 249 ? -22.267 13.596 18.793 1.00 63.66 249 ALA A N 1
ATOM 1894 C CA . ALA A 1 249 ? -21.893 12.373 19.502 1.00 63.66 249 ALA A CA 1
ATOM 1895 C C . ALA A 1 249 ? -20.383 12.339 19.812 1.00 63.66 249 ALA A C 1
ATOM 1897 O O . ALA A 1 249 ? -19.552 12.228 18.913 1.00 63.66 249 ALA A O 1
ATOM 1898 N N . THR A 1 250 ? -19.998 12.358 21.092 1.00 64.12 250 THR A N 1
ATOM 1899 C CA . THR A 1 250 ? -18.595 12.148 21.503 1.00 64.12 250 THR A CA 1
ATOM 1900 C C . THR A 1 250 ? -18.329 10.668 21.781 1.00 64.12 250 THR A C 1
ATOM 1902 O O . THR A 1 250 ? -19.021 10.035 22.583 1.00 64.12 250 THR A O 1
ATOM 1905 N N . SER A 1 251 ? -17.280 10.106 21.176 1.00 73.06 251 SER A N 1
ATOM 1906 C CA . SER A 1 251 ? -16.772 8.775 21.533 1.00 73.06 251 SER A CA 1
ATOM 1907 C C . SER A 1 251 ? -15.578 8.907 22.478 1.00 73.06 251 SER A C 1
ATOM 1909 O O . SER A 1 251 ? -14.588 9.557 22.150 1.00 73.06 251 SER A O 1
ATOM 1911 N N . THR A 1 252 ? -15.661 8.308 23.668 1.00 72.94 252 THR A N 1
ATOM 1912 C CA . THR A 1 252 ? -14.630 8.440 24.713 1.00 72.94 252 THR A CA 1
ATOM 1913 C C . THR A 1 252 ? -13.499 7.424 24.536 1.00 72.94 252 THR A C 1
ATOM 1915 O O . THR A 1 252 ? -13.740 6.214 24.469 1.00 72.94 252 THR A O 1
ATOM 1918 N N . CYS A 1 253 ? -12.250 7.898 24.522 1.00 68.44 253 CYS A N 1
ATOM 1919 C CA . CYS A 1 253 ? -11.050 7.062 24.431 1.00 68.44 253 CYS A CA 1
ATOM 1920 C C . CYS A 1 253 ? -9.851 7.707 25.141 1.00 68.44 253 CYS A C 1
ATOM 1922 O O . CYS A 1 253 ? -9.701 8.919 25.145 1.00 68.44 253 CYS A O 1
ATOM 1924 N N . SER A 1 254 ? -8.957 6.896 25.704 1.00 53.72 254 SER A N 1
ATOM 1925 C CA . SER A 1 254 ? -7.741 7.371 26.384 1.00 53.72 254 SER A CA 1
ATOM 1926 C C . SER A 1 254 ? -6.594 7.697 25.418 1.00 53.72 254 SER A C 1
ATOM 1928 O O . SER A 1 254 ? -5.575 8.247 25.827 1.00 53.72 254 SER A O 1
ATOM 1930 N N . SER A 1 255 ? -6.729 7.315 24.146 1.00 64.25 255 SER A N 1
ATOM 1931 C CA . SER A 1 255 ? -5.839 7.693 23.050 1.00 64.25 255 SER A CA 1
ATOM 1932 C C . SER A 1 255 ? -6.562 7.558 21.707 1.00 64.25 255 SER A C 1
ATOM 1934 O O . SER A 1 255 ? -7.404 6.670 21.543 1.00 64.25 255 SER A O 1
ATOM 1936 N N . ALA A 1 256 ? -6.221 8.426 20.747 1.00 68.25 256 ALA A N 1
ATOM 1937 C CA . ALA A 1 256 ? -6.728 8.378 19.377 1.00 68.25 256 ALA A CA 1
ATOM 1938 C C . ALA A 1 256 ? -5.571 8.268 18.373 1.00 68.25 256 ALA A C 1
ATOM 1940 O O . ALA A 1 256 ? -4.599 9.016 18.462 1.00 68.25 256 ALA A O 1
ATOM 1941 N N . THR A 1 257 ? -5.666 7.346 17.412 1.00 68.31 257 THR A N 1
ATOM 1942 C CA . THR A 1 257 ? -4.694 7.222 16.306 1.00 68.31 257 THR A CA 1
ATOM 1943 C C . THR A 1 257 ? -5.403 7.343 14.963 1.00 68.31 257 THR A C 1
ATOM 1945 O O . THR A 1 257 ? -6.478 6.779 14.782 1.00 68.31 257 THR A O 1
ATOM 1948 N N . ARG A 1 258 ? -4.799 8.062 14.010 1.00 68.88 258 ARG A N 1
ATOM 1949 C CA . ARG A 1 258 ? -5.334 8.271 12.657 1.00 68.88 258 ARG A CA 1
ATOM 1950 C C . ARG A 1 258 ? -4.609 7.379 11.649 1.00 68.88 258 ARG A C 1
ATOM 1952 O O . ARG A 1 258 ? -3.383 7.437 11.565 1.00 68.88 258 ARG A O 1
ATOM 1959 N N . SER A 1 259 ? -5.341 6.621 10.832 1.00 59.59 259 SER A N 1
ATOM 1960 C CA . SER A 1 259 ? -4.776 6.057 9.601 1.00 59.59 259 SER A CA 1
ATOM 1961 C C . SER A 1 259 ? -4.787 7.149 8.526 1.00 59.59 259 SER A C 1
ATOM 1963 O O . SER A 1 259 ? -5.853 7.667 8.200 1.00 59.59 259 SER A O 1
ATOM 1965 N N . ALA A 1 260 ? -3.616 7.573 8.048 1.00 44.16 260 ALA A N 1
ATOM 1966 C CA . ALA A 1 260 ? -3.446 8.747 7.185 1.00 44.16 260 ALA A CA 1
ATOM 1967 C C . ALA A 1 260 ? -4.399 8.774 5.968 1.00 44.16 260 ALA A C 1
ATOM 1969 O O . ALA A 1 260 ? -4.551 7.767 5.279 1.00 44.16 260 ALA A O 1
ATOM 1970 N N . GLY A 1 261 ? -5.006 9.939 5.696 1.00 38.53 261 GLY A N 1
ATOM 1971 C CA . GLY A 1 261 ? -5.930 10.112 4.568 1.00 38.53 261 GLY A CA 1
ATOM 1972 C C . GLY A 1 261 ? -6.783 11.389 4.558 1.00 38.53 261 GLY A C 1
ATOM 1973 O O . GLY A 1 261 ? -7.932 11.310 4.147 1.00 38.53 261 GLY A O 1
ATOM 1974 N N . SER A 1 262 ? -6.270 12.528 5.041 1.00 37.50 262 SER A N 1
ATOM 1975 C CA . SER A 1 262 ? -6.667 13.905 4.663 1.00 37.50 262 SER A CA 1
ATOM 1976 C C . SER A 1 262 ? -5.960 14.916 5.573 1.00 37.50 262 SER A C 1
ATOM 1978 O O . SER A 1 262 ? -5.800 14.679 6.778 1.00 37.50 262 SER A O 1
ATOM 1980 N N . GLU A 1 263 ? -5.511 16.037 5.000 1.00 34.53 263 GLU A N 1
ATOM 1981 C CA . GLU A 1 263 ? -5.035 17.186 5.769 1.00 34.53 263 GLU A CA 1
ATOM 1982 C C . GLU A 1 263 ? -6.192 17.731 6.598 1.00 34.53 263 GLU A C 1
ATOM 1984 O O . GLU A 1 263 ? -7.182 18.242 6.080 1.00 34.53 263 GLU A O 1
ATOM 1989 N N . TRP A 1 264 ? -6.060 17.613 7.911 1.00 42.44 264 TRP A N 1
ATOM 1990 C CA . TRP A 1 264 ? -6.724 18.546 8.795 1.00 42.44 264 TRP A CA 1
ATOM 1991 C C . TRP A 1 264 ? -5.751 19.682 9.016 1.00 42.44 264 TRP A C 1
ATOM 1993 O O . TRP A 1 264 ? -4.623 19.449 9.451 1.00 42.44 264 TRP A O 1
ATOM 2003 N N . SER A 1 265 ? -6.200 20.901 8.753 1.00 32.84 265 SER A N 1
ATOM 2004 C CA . SER A 1 265 ? -5.607 22.093 9.340 1.00 32.84 265 SER A CA 1
ATOM 2005 C C . SER A 1 265 ? -5.751 21.986 10.864 1.00 32.84 265 SER A C 1
ATOM 2007 O O . SER A 1 265 ? -6.709 22.481 11.450 1.00 32.84 265 SER A O 1
ATOM 2009 N N . ALA A 1 266 ? -4.821 21.289 11.508 1.00 29.03 266 ALA A N 1
ATOM 2010 C CA . ALA A 1 266 ? -4.699 21.230 12.951 1.00 29.03 266 ALA A CA 1
ATOM 2011 C C . ALA A 1 266 ? -3.282 21.667 13.310 1.00 29.03 266 ALA A C 1
ATOM 2013 O O . ALA A 1 266 ? -2.337 20.878 13.318 1.00 29.03 266 ALA A O 1
ATOM 2014 N N . GLN A 1 267 ? -3.148 22.955 13.624 1.00 30.62 267 GLN A N 1
ATOM 2015 C CA . GLN A 1 267 ? -2.133 23.418 14.558 1.00 30.62 267 GLN A CA 1
ATOM 2016 C C . GLN A 1 267 ? -2.276 22.602 15.844 1.00 30.62 267 GLN A C 1
ATOM 2018 O O . GLN A 1 267 ? -3.136 22.874 16.671 1.00 30.62 267 GLN A O 1
ATOM 2023 N N . SER A 1 268 ? -1.453 21.574 16.009 1.00 28.77 268 SER A N 1
ATOM 2024 C CA . SER A 1 268 ? -1.183 21.013 17.326 1.00 28.77 268 SER A CA 1
ATOM 2025 C C . SER A 1 268 ? 0.204 20.388 17.351 1.00 28.77 268 SER A C 1
ATOM 2027 O O . SER A 1 268 ? 0.661 19.691 16.445 1.00 28.77 268 SER A O 1
ATOM 2029 N N . SER A 1 269 ? 0.912 20.800 18.385 1.00 28.28 269 SER A N 1
ATOM 2030 C CA . SER A 1 269 ? 2.325 20.635 18.641 1.00 28.28 269 SER A CA 1
ATOM 2031 C C . SER A 1 269 ? 2.686 19.173 18.897 1.00 28.28 269 SER A C 1
ATOM 2033 O O . SER A 1 269 ? 1.905 18.406 19.444 1.00 28.28 269 SER A O 1
ATOM 2035 N N . ARG A 1 270 ? 3.919 18.822 18.529 1.00 27.41 270 ARG A N 1
ATOM 2036 C CA . ARG A 1 270 ? 4.615 17.549 18.774 1.00 27.41 270 ARG A CA 1
ATOM 2037 C C . ARG A 1 270 ? 4.183 16.847 20.078 1.00 27.41 270 ARG A C 1
ATOM 2039 O O . ARG A 1 270 ? 4.667 17.202 21.148 1.00 27.41 270 ARG A O 1
ATOM 2046 N N . CYS A 1 271 ? 3.408 15.770 19.978 1.00 25.38 271 CYS A N 1
ATOM 2047 C CA . CYS A 1 271 ? 3.419 14.722 20.999 1.00 25.38 271 CYS A CA 1
ATOM 2048 C C . CYS A 1 271 ? 4.586 13.779 20.693 1.00 25.38 271 CYS A C 1
ATOM 2050 O O . CYS A 1 271 ? 4.533 12.960 19.776 1.00 25.38 271 CYS A O 1
ATOM 2052 N N . ALA A 1 272 ? 5.678 13.950 21.436 1.00 26.55 272 ALA A N 1
ATOM 2053 C CA . ALA A 1 272 ? 6.818 13.049 21.407 1.00 26.55 272 ALA A CA 1
ATOM 2054 C C . ALA A 1 272 ? 6.394 11.669 21.932 1.00 26.55 272 ALA A C 1
ATOM 2056 O O . ALA A 1 272 ? 6.000 11.525 23.088 1.00 26.55 272 ALA A O 1
ATOM 2057 N N . VAL A 1 273 ? 6.500 10.650 21.081 1.00 28.53 273 VAL A N 1
ATOM 2058 C CA . VAL A 1 273 ? 6.491 9.250 21.512 1.00 28.53 273 VAL A CA 1
ATOM 2059 C C . VAL A 1 273 ? 7.702 9.054 22.426 1.00 28.53 273 VAL A C 1
ATOM 2061 O O . VAL A 1 273 ? 8.833 9.346 22.038 1.00 28.53 273 VAL A O 1
ATOM 2064 N N . GLY A 1 274 ? 7.434 8.633 23.663 1.00 25.98 274 GLY A N 1
ATOM 2065 C CA . GLY A 1 274 ? 8.396 8.572 24.757 1.00 25.98 274 GLY A CA 1
ATOM 2066 C C . GLY A 1 274 ? 9.688 7.841 24.396 1.00 25.98 274 GLY A C 1
ATOM 2067 O O . GLY A 1 274 ? 9.690 6.669 24.026 1.00 25.98 274 GLY A O 1
ATOM 2068 N N . SER A 1 275 ? 10.804 8.547 24.558 1.00 25.92 275 SER A N 1
ATOM 2069 C CA . SER A 1 275 ? 12.144 7.978 24.572 1.00 25.92 275 SER A CA 1
ATOM 2070 C C . SER A 1 275 ? 12.307 7.046 25.775 1.00 25.92 275 SER A C 1
ATOM 2072 O O . SER A 1 275 ? 12.148 7.459 26.923 1.00 25.92 275 SER A O 1
ATOM 2074 N N . CYS A 1 276 ? 12.657 5.794 25.491 1.00 23.20 276 CYS A N 1
ATOM 2075 C CA . CYS A 1 276 ? 13.080 4.784 26.454 1.00 23.20 276 CYS A CA 1
ATOM 2076 C C . CYS A 1 276 ? 14.248 5.315 27.317 1.00 23.20 276 CYS A C 1
ATOM 2078 O O . CYS A 1 276 ? 15.274 5.702 26.750 1.00 23.20 276 CYS A O 1
ATOM 2080 N N . PRO A 1 277 ? 14.159 5.343 28.660 1.00 27.91 277 PRO A N 1
ATOM 2081 C CA . PRO A 1 277 ? 15.272 5.789 29.485 1.00 27.91 277 PRO A CA 1
ATOM 2082 C C . PRO A 1 277 ? 16.333 4.685 29.553 1.00 27.91 277 PRO A C 1
ATOM 2084 O O . PRO A 1 277 ? 16.202 3.707 30.284 1.00 27.91 277 PRO A O 1
ATOM 2087 N N . THR A 1 278 ? 17.417 4.844 28.793 1.00 27.38 278 THR A N 1
ATOM 2088 C CA . THR A 1 278 ? 18.665 4.119 29.044 1.00 27.38 278 THR A CA 1
ATOM 2089 C C . THR A 1 278 ? 19.256 4.615 30.359 1.00 27.38 278 THR A C 1
ATOM 2091 O O . THR A 1 278 ? 19.800 5.717 30.433 1.00 27.38 278 THR A O 1
ATOM 2094 N N . THR A 1 279 ? 19.163 3.802 31.404 1.00 27.20 279 THR A N 1
ATOM 2095 C CA . THR A 1 279 ? 19.872 4.007 32.667 1.00 27.20 279 THR A CA 1
ATOM 2096 C C . THR A 1 279 ? 21.383 3.936 32.429 1.00 27.20 279 THR A C 1
ATOM 2098 O O . THR A 1 279 ? 21.946 2.849 32.305 1.00 27.20 279 THR A O 1
ATOM 2101 N N . ARG A 1 280 ? 22.063 5.086 32.374 1.00 26.97 280 ARG A N 1
ATOM 2102 C CA . ARG A 1 280 ? 23.498 5.178 32.674 1.00 26.97 280 ARG A CA 1
ATOM 2103 C C . ARG A 1 280 ? 23.633 5.660 34.109 1.00 26.97 280 ARG A C 1
ATOM 2105 O O . ARG A 1 280 ? 23.279 6.794 34.415 1.00 26.97 280 ARG A O 1
ATOM 2112 N N . SER A 1 281 ? 24.122 4.787 34.983 1.00 28.14 281 SER A N 1
ATOM 2113 C CA . SER A 1 281 ? 24.600 5.198 36.294 1.00 28.14 281 SER A CA 1
ATOM 2114 C C . SER A 1 281 ? 25.931 5.929 36.116 1.00 28.14 281 SER A C 1
ATOM 2116 O O . SER A 1 281 ? 26.884 5.413 35.538 1.00 28.14 281 SER A O 1
ATOM 2118 N N . THR A 1 282 ? 25.995 7.160 36.603 1.00 30.64 282 THR A N 1
ATOM 2119 C CA . THR A 1 282 ? 27.249 7.873 36.847 1.00 30.64 282 THR A CA 1
ATOM 2120 C C . THR A 1 282 ? 27.187 8.374 38.279 1.00 30.64 282 THR A C 1
ATOM 2122 O O . THR A 1 282 ? 26.384 9.250 38.595 1.00 30.64 282 THR A O 1
ATOM 2125 N N . SER A 1 283 ? 27.987 7.770 39.159 1.00 31.59 283 SER A N 1
ATOM 2126 C CA . SER A 1 283 ? 28.201 8.263 40.520 1.00 31.59 283 SER A CA 1
ATOM 2127 C C . SER A 1 283 ? 29.054 9.539 40.493 1.00 31.59 283 SER A C 1
ATOM 2129 O O . SER A 1 283 ? 29.953 9.635 39.652 1.00 31.59 283 SER A O 1
ATOM 2131 N N . PRO A 1 284 ? 28.849 10.494 41.414 1.00 35.81 284 PRO A N 1
ATOM 2132 C CA . PRO A 1 284 ? 29.620 11.725 41.451 1.00 35.81 284 PRO A CA 1
ATOM 2133 C C . PRO A 1 284 ? 30.982 11.540 42.134 1.00 35.81 284 PRO A C 1
ATOM 2135 O O . PRO A 1 284 ? 31.137 10.790 43.096 1.00 35.81 284 PRO A O 1
ATOM 2138 N N . SER A 1 285 ? 31.964 12.276 41.620 1.00 30.84 285 SER A N 1
ATOM 2139 C CA . SER A 1 285 ? 33.302 12.480 42.174 1.00 30.84 285 SER A CA 1
ATOM 2140 C C . SER A 1 285 ? 33.288 13.092 43.582 1.00 30.84 285 SER A C 1
ATOM 2142 O O . SER A 1 285 ? 32.498 14.006 43.815 1.00 30.84 285 SER A O 1
ATOM 2144 N N . ALA A 1 286 ? 34.245 12.721 44.445 1.00 30.12 286 ALA A N 1
ATOM 2145 C CA . ALA A 1 286 ? 35.240 13.647 45.024 1.00 30.12 286 ALA A CA 1
ATOM 2146 C C . ALA A 1 286 ? 36.086 13.001 46.142 1.00 30.12 286 ALA A C 1
ATOM 2148 O O . ALA A 1 286 ? 35.568 12.233 46.950 1.00 30.12 286 ALA A O 1
ATOM 2149 N N . ARG A 1 287 ? 37.331 13.504 46.265 1.00 30.98 287 ARG A N 1
ATOM 2150 C CA . ARG A 1 287 ? 38.395 13.233 47.266 1.00 30.98 287 ARG A CA 1
ATOM 2151 C C . ARG A 1 287 ? 39.193 11.958 46.926 1.00 30.98 287 ARG A C 1
ATOM 2153 O O . ARG A 1 287 ? 38.610 10.889 46.868 1.00 30.98 287 ARG A O 1
ATOM 2160 N N . ARG A 1 288 ? 40.504 11.973 46.678 1.00 32.47 288 ARG A N 1
ATOM 2161 C CA . ARG A 1 288 ? 41.614 12.910 46.939 1.00 32.47 288 ARG A CA 1
ATOM 2162 C C . ARG A 1 288 ? 42.566 12.951 45.750 1.00 32.47 288 ARG A C 1
ATOM 2164 O O . ARG A 1 288 ? 42.598 11.940 45.020 1.00 32.47 288 ARG A O 1
#

Mean predicted aligned error: 10.0 Å

pLDDT: mean 83.22, std 20.59, range [23.2, 98.0]

Secondary structure (DSSP, 8-state):
--PPPPEEEEE--BHHHHHHHHHHHHTT-EEEEE-SSSSSBGGG-EEESSS-EEESS---B-TT-HHHHHHHHHTT-GGGEEEEEE--EEEETTEEEE-SSHHHHHH-TTS-HHHHHHHHHHHHHHHH----TTTTTSBHHHHHHHHHHHHHIIIIIHHHHHHHTTT--TT-BHHHHHHHHHHHHHTT-STTS-SEEEEEETT-HHHHHHHHHHHHHHTT-EEE-S--EEEEEE-TTS-EEEEEETTS-EEE-SEEEEPS-S---------PPPPP------PPP---

Nearest PDB structures (foldseek):
  2ive-assembly1_A  TM=7.251E-01  e=1.144E-14  Myxococcus xanthus
  2ivd-assembly2_B  TM=7.415E-01  e=4.832E-14  Myxococcus xanthus
  2ivd-assembly1_A  TM=7.278E-01  e=5.785E-14  Myxococcus xanthus
  2ive-assembly2_B  TM=7.170E-01  e=2.041E-13  Myxococcus xanthus
  4rep-assembly1_A  TM=6.714E-01  e=2.120E-12  Nonlabens dokdonensis DSW-6